Protein AF-A0A2S5WGU0-F1 (afdb_monomer_lite)

Secondary structure (DSSP, 8-state):
-HHHHHHHHTTT------SS---HHHHHHHHHHHHHHHHHHHHHHHHHHHH---HHHHHHHHHHHHHHHHHHHHHHHHHHHHHHHHHHHHHHHHT--S-----------------PPPP-------------PPPPHHHHHHHS-HHHHHHHHHHHHHHHHHHHHHHHHHHHHHHHHHHHHHTTT-TTHHHHHHHHHHHHHHHHHTSPPPP--

Radius of gyration: 29.54 Å; chains: 1; bounding box: 97×37×75 Å

pLDDT: mean 71.16, std 19.97, range [30.67, 96.38]

Foldseek 3Di:
DVVVVVVVVVVPDDPPDDDDDDDPVNVLVVLLVLLLQLLVLQLCLLLLVQPDVDPVSNVVSNVVSVVSNVVSVVVVVVVVVVVVVVVVVVVVVVPPDPPDDDDDDDDDDDDDDDDDDDDDDDDPPPPPVVPVDPDDVVNVLVVDDPVVNVVVVVVVVVVVVVVVVVVVVVSVVLVVVQVVVVVVVDRSSSSVVSNVRSVVSSVVSSDDDDDDD

Sequence (213 aa):
MLALRFAAEALIRPSRDNGGMTSPGTDFRKRAILAAGQGALTALYYATPDVISSKAGRGVAKTMLAVGVGGLAASEYDQLKIGKRSRNDDTDLLVQPAAQAPGELIGGPSEQADAPHPASGERPNGEDGADGKPQSFSQFWISLSPASRVALGGLATAAGIGSILAAVVGERWIYRFGERRADRGVTAAHTKTGLVIGGLTALMALIPPPEDK

Structure (mmCIF, N/CA/C/O backbone):
data_AF-A0A2S5WGU0-F1
#
_entry.id   AF-A0A2S5WGU0-F1
#
loop_
_atom_site.group_PDB
_atom_site.id
_atom_site.type_symbol
_atom_site.label_atom_id
_atom_site.label_alt_id
_atom_site.label_comp_id
_atom_site.label_asym_id
_atom_site.label_entity_id
_atom_site.label_seq_id
_atom_site.pdbx_PDB_ins_code
_atom_site.Cartn_x
_atom_site.Cartn_y
_atom_site.Cartn_z
_atom_site.occupancy
_atom_site.B_iso_or_equiv
_atom_site.auth_seq_id
_atom_site.auth_comp_id
_atom_site.auth_asym_id
_atom_site.auth_atom_id
_atom_site.pdbx_PDB_model_num
ATOM 1 N N . MET A 1 1 ? 6.448 -2.169 29.013 1.00 45.00 1 MET A N 1
ATOM 2 C CA . MET A 1 1 ? 7.410 -1.279 28.314 1.00 45.00 1 MET A CA 1
ATOM 3 C C . MET A 1 1 ? 8.713 -1.966 27.882 1.00 45.00 1 MET A C 1
ATOM 5 O O . MET A 1 1 ? 9.380 -1.435 27.006 1.00 45.00 1 MET A O 1
ATOM 9 N N . LEU A 1 2 ? 9.062 -3.152 28.404 1.00 39.31 2 LEU A N 1
ATOM 10 C CA . LEU A 1 2 ? 10.304 -3.860 28.048 1.00 39.31 2 LEU A CA 1
ATOM 11 C C . LEU A 1 2 ? 10.287 -4.491 26.635 1.00 39.31 2 LEU A C 1
ATOM 13 O O . LEU A 1 2 ? 11.293 -4.466 25.939 1.00 39.31 2 LEU A O 1
ATOM 17 N N . ALA A 1 3 ? 9.128 -4.967 26.163 1.00 37.75 3 ALA A N 1
ATOM 18 C CA . ALA A 1 3 ? 8.990 -5.606 24.846 1.00 37.75 3 ALA A CA 1
ATOM 19 C C . ALA A 1 3 ? 9.176 -4.646 23.650 1.00 37.75 3 ALA A C 1
ATOM 21 O O . ALA A 1 3 ? 9.627 -5.066 22.590 1.00 37.75 3 ALA A O 1
ATOM 22 N N . LEU A 1 4 ? 8.886 -3.348 23.823 1.00 32.94 4 LEU A N 1
ATOM 23 C CA . LEU A 1 4 ? 9.071 -2.346 22.763 1.00 32.94 4 LEU A CA 1
ATOM 24 C C . LEU A 1 4 ? 10.547 -1.977 22.549 1.00 32.94 4 LEU A C 1
ATOM 26 O O . LEU A 1 4 ? 10.928 -1.598 21.446 1.00 32.94 4 LEU A O 1
ATOM 30 N N . ARG A 1 5 ? 11.385 -2.110 23.586 1.00 38.03 5 ARG A N 1
ATOM 31 C CA . ARG A 1 5 ? 12.824 -1.840 23.481 1.00 38.03 5 ARG A CA 1
ATOM 32 C C . ARG A 1 5 ? 13.566 -2.944 22.728 1.00 38.03 5 ARG A C 1
ATOM 34 O O . ARG A 1 5 ? 14.389 -2.620 21.884 1.00 38.03 5 ARG A O 1
ATOM 41 N N . PHE A 1 6 ? 13.188 -4.209 22.916 1.00 39.66 6 PHE A N 1
ATOM 42 C CA . PHE A 1 6 ? 13.775 -5.323 22.160 1.00 39.66 6 PHE A CA 1
ATOM 43 C C . PHE A 1 6 ? 13.482 -5.256 20.653 1.00 39.66 6 PHE A C 1
ATOM 45 O O . PHE A 1 6 ? 14.347 -5.587 19.846 1.00 39.66 6 PHE A O 1
ATOM 52 N N . ALA A 1 7 ? 12.295 -4.782 20.258 1.00 41.47 7 ALA A N 1
ATOM 53 C CA . ALA A 1 7 ? 11.947 -4.618 18.846 1.00 41.47 7 ALA A CA 1
ATOM 54 C C . ALA A 1 7 ? 12.714 -3.462 18.173 1.00 41.47 7 ALA A C 1
ATOM 56 O O . ALA A 1 7 ? 13.102 -3.578 17.014 1.00 41.47 7 ALA A O 1
ATOM 57 N N . ALA A 1 8 ? 12.971 -2.369 18.901 1.00 36.53 8 ALA A N 1
ATOM 58 C CA . ALA A 1 8 ? 13.738 -1.231 18.391 1.00 36.53 8 ALA A CA 1
ATOM 59 C C . ALA A 1 8 ? 15.250 -1.518 18.323 1.00 36.53 8 ALA A C 1
ATOM 61 O O . ALA A 1 8 ? 15.930 -1.049 17.414 1.00 36.53 8 ALA A O 1
ATOM 62 N N . GLU A 1 9 ? 15.780 -2.323 19.246 1.00 33.31 9 GLU A N 1
ATOM 63 C CA . GLU A 1 9 ? 17.206 -2.669 19.299 1.00 33.31 9 GLU A CA 1
ATOM 64 C C . GLU A 1 9 ? 17.598 -3.705 18.228 1.00 33.31 9 GLU A C 1
ATOM 66 O O . GLU A 1 9 ? 18.686 -3.632 17.655 1.00 33.31 9 GLU A O 1
ATOM 71 N N . ALA A 1 10 ? 16.669 -4.593 17.852 1.00 43.69 10 ALA A N 1
ATOM 72 C CA . ALA A 1 10 ? 16.822 -5.486 16.700 1.00 43.69 10 ALA A CA 1
ATOM 73 C C . ALA A 1 10 ? 16.823 -4.745 15.346 1.00 43.69 10 ALA A C 1
ATOM 75 O O . ALA A 1 10 ? 17.329 -5.278 14.362 1.00 43.69 10 ALA A O 1
ATOM 76 N N . LEU A 1 11 ? 16.281 -3.523 15.295 1.00 43.06 11 LEU A N 1
ATOM 77 C CA . LEU A 1 11 ? 16.192 -2.714 14.077 1.00 43.06 11 LEU A CA 1
ATOM 78 C C . LEU A 1 11 ? 17.465 -1.886 13.809 1.00 43.06 11 LEU A C 1
ATOM 80 O O . LEU A 1 11 ? 17.653 -1.405 12.697 1.00 43.06 11 LEU A O 1
ATOM 84 N N . ILE A 1 12 ? 18.331 -1.703 14.815 1.00 43.50 12 ILE A N 1
ATOM 85 C CA . ILE A 1 12 ? 19.456 -0.747 14.761 1.00 43.50 12 ILE A CA 1
ATOM 86 C C . ILE A 1 12 ? 20.825 -1.437 14.785 1.00 43.50 12 ILE A C 1
ATOM 88 O O . ILE A 1 12 ? 21.826 -0.809 14.450 1.00 43.50 12 ILE A O 1
ATOM 92 N N . ARG A 1 13 ? 20.916 -2.728 15.128 1.00 36.50 13 ARG A N 1
ATOM 93 C CA . ARG A 1 13 ? 22.208 -3.424 15.111 1.00 36.50 13 ARG A CA 1
ATOM 94 C C . ARG A 1 13 ? 22.560 -3.843 13.678 1.00 36.50 13 ARG A C 1
ATOM 96 O O . ARG A 1 13 ? 21.913 -4.756 13.164 1.00 36.50 13 ARG A O 1
ATOM 103 N N . PRO A 1 14 ? 23.585 -3.254 13.032 1.00 39.50 14 PRO A N 1
ATOM 104 C CA . PRO A 1 14 ? 24.101 -3.819 11.798 1.00 39.50 14 PRO A CA 1
ATOM 105 C C . PRO A 1 14 ? 24.681 -5.190 12.148 1.00 39.50 14 PRO A C 1
ATOM 107 O O . PRO A 1 14 ? 25.669 -5.290 12.881 1.00 39.50 14 PRO A O 1
ATOM 110 N N . SER A 1 15 ? 24.018 -6.254 11.686 1.00 46.38 15 SER A N 1
ATOM 111 C CA . SER A 1 15 ? 24.602 -7.590 11.710 1.00 46.38 15 SER A CA 1
ATOM 112 C C . SER A 1 15 ? 25.864 -7.508 10.874 1.00 46.38 15 SER A C 1
ATOM 114 O O . SER A 1 15 ? 25.817 -7.215 9.679 1.00 46.38 15 SER A O 1
ATOM 116 N N . ARG A 1 16 ? 27.008 -7.671 11.532 1.00 46.41 16 ARG A N 1
ATOM 117 C CA . ARG A 1 16 ? 28.295 -7.803 10.868 1.00 46.41 16 ARG A CA 1
ATOM 118 C C . ARG A 1 16 ? 28.321 -9.216 10.285 1.00 46.41 16 ARG A C 1
ATOM 120 O O . ARG A 1 16 ? 28.909 -10.116 10.872 1.00 46.41 16 ARG A O 1
ATOM 127 N N . ASP A 1 17 ? 27.582 -9.411 9.197 1.00 50.28 17 ASP A N 1
ATOM 128 C CA . ASP A 1 17 ? 27.532 -10.678 8.479 1.00 50.28 17 ASP A CA 1
ATOM 129 C C . ASP A 1 17 ? 28.796 -10.760 7.626 1.00 50.28 17 ASP A C 1
ATOM 131 O O . ASP A 1 17 ? 28.925 -10.141 6.571 1.00 50.28 17 ASP A O 1
ATOM 135 N N . ASN A 1 18 ? 29.767 -11.501 8.152 1.00 46.81 18 ASN A N 1
ATOM 136 C CA . ASN A 1 18 ? 30.856 -12.044 7.360 1.00 46.81 18 ASN A CA 1
ATOM 137 C C . ASN A 1 18 ? 30.223 -13.018 6.354 1.00 46.81 18 ASN A C 1
ATOM 139 O O . ASN A 1 18 ? 29.395 -13.839 6.746 1.00 46.81 18 ASN A O 1
ATOM 143 N N . GLY A 1 19 ? 30.560 -12.870 5.072 1.00 50.38 19 GLY A N 1
ATOM 144 C CA . GLY A 1 19 ? 29.878 -13.525 3.956 1.00 50.38 19 GLY A CA 1
ATOM 145 C C . GLY A 1 19 ? 29.620 -15.024 4.143 1.00 50.38 19 GLY A C 1
ATOM 146 O O . GLY A 1 19 ? 30.484 -15.769 4.598 1.00 50.38 19 GLY A O 1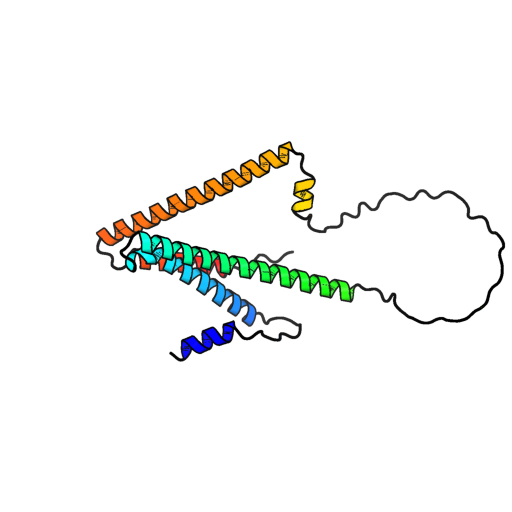
ATOM 147 N N . GLY A 1 20 ? 28.420 -15.450 3.743 1.00 49.81 20 GLY A N 1
ATOM 148 C CA . GLY A 1 20 ? 28.055 -16.860 3.616 1.00 49.81 20 GLY A CA 1
ATOM 149 C C . GLY A 1 20 ? 26.678 -17.189 4.191 1.00 49.81 20 GLY A C 1
ATOM 150 O O . GLY A 1 20 ? 26.558 -17.480 5.372 1.00 49.81 20 GLY A O 1
ATOM 151 N N . MET A 1 21 ? 25.660 -17.190 3.323 1.00 49.06 21 MET A N 1
ATOM 152 C CA . MET A 1 21 ? 24.336 -17.812 3.510 1.00 49.06 21 MET A CA 1
ATOM 153 C C . MET A 1 21 ? 23.571 -17.421 4.789 1.00 49.06 21 MET A C 1
ATOM 155 O O . MET A 1 21 ? 23.645 -18.083 5.826 1.00 49.06 21 MET A O 1
ATOM 159 N N . THR A 1 22 ? 22.705 -16.410 4.674 1.00 54.72 22 THR A N 1
ATOM 160 C CA . THR A 1 22 ? 21.574 -16.260 5.598 1.00 54.72 22 THR A CA 1
ATOM 161 C C . THR A 1 22 ? 20.801 -17.580 5.635 1.00 54.72 22 THR A C 1
ATOM 163 O O . THR A 1 22 ? 20.415 -18.129 4.605 1.00 54.72 22 THR A O 1
ATOM 166 N N . SER A 1 23 ? 20.622 -18.159 6.823 1.00 65.50 23 SER A N 1
ATOM 167 C CA . SER A 1 23 ? 19.868 -19.408 6.948 1.00 65.50 23 SER A CA 1
ATOM 168 C C . SER A 1 23 ? 18.418 -19.197 6.477 1.00 65.50 23 SER A C 1
ATOM 170 O O . SER A 1 23 ? 17.851 -18.135 6.743 1.00 65.50 23 SER A O 1
ATOM 172 N N . PRO A 1 24 ? 17.747 -20.200 5.879 1.00 67.38 24 PRO A N 1
ATOM 173 C CA . PRO A 1 24 ? 16.352 -20.077 5.427 1.00 67.38 24 PRO A CA 1
ATOM 174 C C . PRO A 1 24 ? 15.401 -19.499 6.494 1.00 67.38 24 PRO A C 1
ATOM 176 O O . PRO A 1 24 ? 14.482 -18.736 6.197 1.00 67.38 24 PRO A O 1
ATOM 179 N N . GLY A 1 25 ? 15.668 -19.793 7.772 1.00 72.25 25 GLY A N 1
ATOM 180 C CA . GLY A 1 25 ? 14.923 -19.244 8.904 1.00 72.25 25 GLY A CA 1
ATOM 181 C C . GLY A 1 25 ? 15.105 -17.737 9.136 1.00 72.25 25 GLY A C 1
ATOM 182 O O . GLY A 1 25 ? 14.168 -17.085 9.595 1.00 72.25 25 GLY A O 1
ATOM 183 N N . THR A 1 26 ? 16.267 -17.152 8.828 1.00 77.00 26 THR A N 1
ATOM 184 C CA . THR A 1 26 ? 16.488 -15.703 8.978 1.00 77.00 26 THR A CA 1
ATOM 185 C C . THR A 1 26 ? 15.809 -14.905 7.872 1.00 77.00 26 THR A C 1
ATOM 187 O O . THR A 1 26 ? 15.247 -13.847 8.156 1.00 77.00 26 THR A O 1
ATOM 190 N N . ASP A 1 27 ? 15.766 -15.434 6.650 1.00 78.88 27 ASP A N 1
ATOM 191 C CA . ASP A 1 27 ? 15.114 -14.765 5.516 1.00 78.88 27 ASP A CA 1
ATOM 192 C C . ASP A 1 27 ? 13.594 -14.809 5.637 1.00 78.88 27 ASP A C 1
ATOM 194 O O . ASP A 1 27 ? 12.921 -13.798 5.421 1.00 78.88 27 ASP A O 1
ATOM 198 N N . PHE A 1 28 ? 13.052 -15.939 6.100 1.00 84.69 28 PHE A N 1
ATOM 199 C CA . PHE A 1 28 ? 11.638 -16.035 6.448 1.00 84.69 28 PHE A CA 1
ATOM 200 C C . PHE A 1 28 ? 11.254 -15.051 7.562 1.00 84.69 28 PHE A C 1
ATOM 202 O O . PHE A 1 28 ? 10.250 -14.355 7.443 1.00 84.69 28 PHE A O 1
ATOM 209 N N . ARG A 1 29 ? 12.065 -14.928 8.626 1.00 85.50 29 ARG A N 1
ATOM 210 C CA . ARG A 1 29 ? 11.804 -13.972 9.721 1.00 85.50 29 ARG A CA 1
ATOM 211 C C . ARG A 1 29 ? 11.807 -12.521 9.244 1.00 85.50 29 ARG A C 1
ATOM 213 O O . ARG A 1 29 ? 10.900 -11.777 9.605 1.00 85.50 29 ARG A O 1
ATOM 220 N N . LYS A 1 30 ? 12.788 -12.121 8.429 1.00 83.06 30 LYS A N 1
ATOM 221 C CA . LYS A 1 30 ? 12.854 -10.763 7.858 1.00 83.06 30 LYS A CA 1
ATOM 222 C C . LYS A 1 30 ? 11.606 -10.459 7.024 1.00 83.06 30 LYS A C 1
ATOM 224 O O . LYS A 1 30 ? 10.960 -9.439 7.246 1.00 83.06 30 LYS A O 1
ATOM 229 N N . ARG A 1 31 ? 11.215 -11.384 6.142 1.00 83.88 31 ARG A N 1
ATOM 230 C CA . ARG A 1 31 ? 10.000 -11.267 5.318 1.00 83.88 31 ARG A CA 1
ATOM 231 C C . ARG A 1 31 ? 8.733 -11.213 6.159 1.00 83.88 31 ARG A C 1
ATOM 233 O O . ARG A 1 31 ? 7.885 -10.370 5.912 1.00 83.88 31 ARG A O 1
ATOM 240 N N . ALA A 1 32 ? 8.622 -12.051 7.186 1.00 88.56 32 ALA A N 1
ATOM 241 C CA . ALA A 1 32 ? 7.476 -12.042 8.088 1.00 88.56 32 ALA A CA 1
ATOM 242 C C . ALA A 1 32 ? 7.336 -10.700 8.828 1.00 88.56 32 ALA A C 1
ATOM 244 O O . ALA A 1 32 ? 6.222 -10.205 8.977 1.00 88.56 32 ALA A O 1
ATOM 245 N N . ILE A 1 33 ? 8.448 -10.085 9.249 1.00 87.25 33 ILE A N 1
ATOM 246 C CA . ILE A 1 33 ? 8.448 -8.760 9.890 1.00 87.25 33 ILE A CA 1
ATOM 247 C C . ILE A 1 33 ? 8.002 -7.674 8.903 1.00 87.25 33 ILE A C 1
ATOM 249 O O . ILE A 1 33 ? 7.140 -6.865 9.247 1.00 87.25 33 ILE A O 1
ATOM 253 N N . LEU A 1 34 ? 8.545 -7.667 7.682 1.00 85.75 34 LEU A N 1
ATOM 254 C CA . LEU A 1 34 ? 8.172 -6.696 6.647 1.00 85.75 34 LEU A CA 1
ATOM 255 C C . LEU A 1 34 ? 6.703 -6.849 6.233 1.00 85.75 34 LEU A C 1
ATOM 257 O O . LEU A 1 34 ? 5.954 -5.872 6.235 1.00 85.75 34 LEU A O 1
ATOM 261 N N . ALA A 1 35 ? 6.259 -8.084 5.999 1.00 86.88 35 ALA A N 1
ATOM 262 C CA . ALA A 1 35 ? 4.875 -8.418 5.681 1.00 86.88 35 ALA A CA 1
ATOM 263 C C . ALA A 1 35 ? 3.909 -7.994 6.798 1.00 86.88 35 ALA A C 1
ATOM 265 O O . ALA A 1 35 ? 2.876 -7.375 6.528 1.00 86.88 35 ALA A O 1
ATOM 266 N N . ALA A 1 36 ? 4.258 -8.268 8.060 1.00 88.62 36 ALA A N 1
ATOM 267 C CA . ALA A 1 36 ? 3.478 -7.826 9.211 1.00 88.62 36 ALA A CA 1
ATOM 268 C C . ALA A 1 36 ? 3.426 -6.293 9.309 1.00 88.62 36 ALA A C 1
ATOM 270 O O . ALA A 1 36 ? 2.355 -5.735 9.552 1.00 88.62 36 ALA A O 1
ATOM 271 N N . GLY A 1 37 ? 4.548 -5.607 9.070 1.00 88.44 37 GLY A N 1
ATOM 272 C CA . GLY A 1 37 ? 4.616 -4.145 9.028 1.00 88.44 37 GLY A CA 1
ATOM 273 C C . GLY A 1 37 ? 3.709 -3.550 7.949 1.00 88.44 37 GLY A C 1
ATOM 274 O O . GLY A 1 37 ? 2.911 -2.655 8.233 1.00 88.44 37 GLY A O 1
ATOM 275 N N . GLN A 1 38 ? 3.756 -4.099 6.735 1.00 86.19 38 GLN A N 1
ATOM 276 C CA . GLN A 1 38 ? 2.930 -3.653 5.612 1.00 86.19 38 GLN A CA 1
ATOM 277 C C . GLN A 1 38 ? 1.433 -3.887 5.868 1.00 86.19 38 GLN A C 1
ATOM 279 O O . GLN A 1 38 ? 0.604 -3.003 5.621 1.00 86.19 38 GLN A O 1
ATOM 284 N N . GLY A 1 39 ? 1.077 -5.051 6.419 1.00 86.06 39 GLY A N 1
ATOM 285 C CA . GLY A 1 39 ? -0.295 -5.359 6.815 1.00 86.06 39 GLY A CA 1
ATOM 286 C C . GLY A 1 39 ? -0.815 -4.437 7.917 1.00 86.06 39 GLY A C 1
ATOM 287 O O . GLY A 1 39 ? -1.927 -3.919 7.809 1.00 86.06 39 GLY A O 1
ATOM 288 N N . ALA A 1 40 ? 0.000 -4.162 8.940 1.00 88.44 40 ALA A N 1
ATOM 289 C CA . ALA A 1 40 ? -0.364 -3.272 10.040 1.00 88.44 40 ALA A CA 1
ATOM 290 C C . ALA A 1 40 ? -0.593 -1.829 9.566 1.00 88.44 40 ALA A C 1
ATOM 292 O O . ALA A 1 40 ? -1.608 -1.223 9.912 1.00 88.44 40 ALA A O 1
ATOM 293 N N . LEU A 1 41 ? 0.299 -1.291 8.728 1.00 87.44 41 LEU A N 1
ATOM 294 C CA . LEU A 1 41 ? 0.138 0.047 8.150 1.00 87.44 41 LEU A CA 1
ATOM 295 C C . LEU A 1 41 ? -1.121 0.145 7.281 1.00 87.44 41 LEU A C 1
ATOM 297 O O . LEU A 1 41 ? -1.866 1.121 7.378 1.00 87.44 41 LEU A O 1
ATOM 301 N N . THR A 1 42 ? -1.403 -0.893 6.490 1.00 88.00 42 THR A N 1
ATOM 302 C CA . THR A 1 42 ? -2.624 -0.967 5.675 1.00 88.00 42 THR A CA 1
ATOM 303 C C . THR A 1 42 ? -3.878 -1.010 6.550 1.00 88.00 42 THR A C 1
ATOM 305 O O . THR A 1 42 ? -4.850 -0.301 6.287 1.00 88.00 42 THR A O 1
ATOM 308 N N . ALA A 1 43 ? -3.867 -1.798 7.628 1.00 87.62 43 ALA A N 1
ATOM 309 C CA . ALA A 1 43 ? -4.991 -1.863 8.556 1.00 87.62 43 ALA A CA 1
ATOM 310 C C . ALA A 1 43 ? -5.246 -0.510 9.235 1.00 87.62 43 ALA A C 1
ATOM 312 O O . ALA A 1 43 ? -6.390 -0.058 9.291 1.00 87.62 43 ALA A O 1
ATOM 313 N N . LEU A 1 44 ? -4.184 0.168 9.684 1.00 87.19 44 LEU A N 1
ATOM 314 C CA . LEU A 1 44 ? -4.260 1.505 10.278 1.00 87.19 44 LEU A CA 1
ATOM 315 C C . LEU A 1 44 ? -4.813 2.539 9.291 1.00 87.19 44 LEU A C 1
ATOM 317 O O . LEU A 1 44 ? -5.651 3.365 9.665 1.00 87.19 44 LEU A O 1
ATOM 321 N N . TYR A 1 45 ? -4.417 2.458 8.019 1.00 87.00 45 TYR A N 1
ATOM 322 C CA . TYR A 1 45 ? -4.910 3.351 6.971 1.00 87.00 45 TYR A CA 1
ATOM 323 C C . TYR A 1 45 ? -6.440 3.302 6.871 1.00 87.00 45 TYR A C 1
ATOM 325 O O . TYR A 1 45 ? -7.106 4.340 6.886 1.00 87.00 45 TYR A O 1
ATOM 333 N N . TYR A 1 46 ? -7.015 2.098 6.878 1.00 86.94 46 TYR A N 1
ATOM 334 C CA . TYR A 1 46 ? -8.465 1.913 6.816 1.00 86.94 46 TYR A CA 1
ATOM 335 C C . TYR A 1 46 ? -9.182 2.094 8.163 1.00 86.94 46 TYR A C 1
ATOM 337 O O . TYR A 1 46 ? -10.359 2.446 8.164 1.00 86.94 46 TYR A O 1
ATOM 345 N N . ALA A 1 47 ? -8.494 1.925 9.297 1.00 88.25 47 ALA A N 1
ATOM 346 C CA . ALA A 1 47 ? -9.045 2.150 10.639 1.00 88.25 47 ALA A CA 1
ATOM 347 C C . ALA A 1 47 ? -9.108 3.636 11.042 1.00 88.25 47 ALA A C 1
ATOM 349 O O . ALA A 1 47 ? -9.878 4.004 11.927 1.00 88.25 47 ALA A O 1
ATOM 350 N N . THR A 1 48 ? -8.347 4.503 10.364 1.00 87.06 48 THR A N 1
ATOM 351 C CA . THR A 1 48 ? -8.283 5.963 10.596 1.00 87.06 48 THR A CA 1
ATOM 352 C C . THR A 1 48 ? -9.640 6.648 10.889 1.00 87.06 48 THR A C 1
ATOM 354 O O . THR A 1 48 ? -9.687 7.514 11.764 1.00 87.06 48 THR A O 1
ATOM 357 N N . PRO A 1 49 ? -10.759 6.315 10.214 1.00 81.00 49 PRO A N 1
ATOM 358 C CA . PRO A 1 49 ? -12.045 6.987 10.425 1.00 81.00 49 PRO A CA 1
ATOM 359 C C . PRO A 1 49 ? -12.658 6.742 11.801 1.00 81.00 49 PRO A C 1
ATOM 361 O O . PRO A 1 49 ? -13.330 7.636 12.314 1.00 81.00 49 PRO A O 1
ATOM 364 N N . ASP A 1 50 ? -12.405 5.568 12.382 1.00 82.88 50 ASP A N 1
ATOM 365 C CA . ASP A 1 50 ? -12.940 5.173 13.686 1.00 82.88 50 ASP A CA 1
ATOM 366 C C . ASP A 1 50 ? -12.215 5.900 14.832 1.00 82.88 50 ASP A C 1
ATOM 368 O O . ASP A 1 50 ? -12.784 6.086 15.903 1.00 82.88 50 ASP A O 1
ATOM 372 N N . VAL A 1 51 ? -10.965 6.328 14.606 1.00 82.81 51 VAL A N 1
ATOM 373 C CA . VAL A 1 51 ? -10.095 6.931 15.633 1.00 82.81 51 VAL A CA 1
ATOM 374 C C . VAL A 1 51 ? -9.946 8.448 15.504 1.00 82.81 51 VAL A C 1
ATOM 376 O O . VAL A 1 51 ? -9.769 9.134 16.507 1.00 82.81 51 VAL A O 1
ATOM 379 N N . ILE A 1 52 ? -10.032 8.997 14.289 1.00 84.56 52 ILE A N 1
ATOM 380 C CA . ILE A 1 52 ? -9.915 10.438 14.039 1.00 84.56 52 ILE A CA 1
ATOM 381 C C . ILE A 1 52 ? -11.254 10.953 13.521 1.00 84.56 52 ILE A C 1
ATOM 383 O O . ILE A 1 52 ? -11.673 10.619 12.415 1.00 84.56 52 ILE A O 1
ATOM 387 N N . SER A 1 53 ? -11.922 11.813 14.290 1.00 76.44 53 SER A N 1
ATOM 388 C CA . SER A 1 53 ? -13.209 12.415 13.908 1.00 76.44 53 SER A CA 1
ATOM 389 C C . SER A 1 53 ? -13.065 13.563 12.898 1.00 76.44 53 SER A C 1
ATOM 391 O O . SER A 1 53 ? -13.982 13.821 12.116 1.00 76.44 53 SER A O 1
ATOM 393 N N . SER A 1 54 ? -11.911 14.241 12.860 1.00 83.56 54 SER A N 1
ATOM 394 C CA . SER A 1 54 ? -11.685 15.398 11.987 1.00 83.56 54 SER A CA 1
ATOM 395 C C . SER A 1 54 ? -11.306 14.994 10.557 1.00 83.56 54 SER A C 1
ATOM 397 O O . SER A 1 54 ? -10.426 14.166 10.320 1.00 83.56 54 SER A O 1
ATOM 399 N N . LYS A 1 55 ? -11.941 15.623 9.558 1.00 81.88 55 LYS A N 1
ATOM 400 C CA . LYS A 1 55 ? -11.672 15.335 8.135 1.00 81.88 55 LYS A CA 1
ATOM 401 C C . LYS A 1 55 ? -10.233 15.677 7.728 1.00 81.88 55 LYS A C 1
ATOM 403 O O . LYS A 1 55 ? -9.614 14.907 7.000 1.00 81.88 55 LYS A O 1
ATOM 408 N N . ALA A 1 56 ? -9.693 16.788 8.233 1.00 80.38 56 ALA A N 1
ATOM 409 C CA . ALA A 1 56 ? -8.313 17.200 7.976 1.00 80.38 56 ALA A CA 1
ATOM 410 C C . ALA A 1 56 ? -7.293 16.248 8.628 1.00 80.38 56 ALA A C 1
ATOM 412 O O . ALA A 1 56 ? -6.330 15.844 7.979 1.00 80.38 56 ALA A O 1
ATOM 413 N N . GLY A 1 57 ? -7.544 15.810 9.870 1.00 77.06 57 GLY A N 1
ATOM 414 C CA . GLY A 1 57 ? -6.677 14.855 10.567 1.00 77.06 57 GLY A CA 1
ATOM 415 C C . GLY A 1 57 ? -6.629 13.490 9.877 1.00 77.06 57 GLY A C 1
ATOM 416 O O . GLY A 1 57 ? -5.556 12.905 9.751 1.00 77.06 57 GLY A O 1
ATOM 417 N N . ARG A 1 58 ? -7.767 13.018 9.341 1.00 83.81 58 ARG A N 1
ATOM 418 C CA . ARG A 1 58 ? -7.822 11.790 8.528 1.00 83.81 58 ARG A CA 1
ATOM 419 C C . ARG A 1 58 ? -6.915 11.876 7.298 1.00 83.81 58 ARG A C 1
ATOM 421 O O . ARG A 1 58 ? -6.249 10.899 6.976 1.00 83.81 58 ARG A O 1
ATOM 428 N N . GLY A 1 59 ? -6.884 13.029 6.625 1.00 83.06 59 GLY A N 1
ATOM 429 C CA . GLY A 1 59 ? -6.034 13.250 5.452 1.00 83.06 59 GLY A CA 1
ATOM 430 C C . GLY A 1 59 ? -4.546 13.150 5.786 1.00 83.06 59 GLY A C 1
ATOM 431 O O . GLY A 1 59 ? -3.827 12.384 5.153 1.00 83.06 59 GLY A O 1
ATOM 432 N N . VAL A 1 60 ? -4.101 13.851 6.832 1.00 84.12 60 VAL A N 1
ATOM 433 C CA . VAL A 1 60 ? -2.695 13.825 7.275 1.00 84.12 60 VAL A CA 1
ATOM 434 C C . VAL A 1 60 ? -2.263 12.418 7.694 1.00 84.12 60 VAL A C 1
ATOM 436 O O . VAL A 1 60 ? -1.211 11.946 7.264 1.00 84.12 60 VAL A O 1
ATOM 439 N N . ALA A 1 61 ? -3.087 11.728 8.489 1.00 83.12 61 ALA A N 1
ATOM 440 C CA . ALA A 1 61 ? -2.790 10.375 8.953 1.00 83.12 61 ALA A CA 1
ATOM 441 C C . ALA A 1 61 ? -2.624 9.396 7.782 1.00 83.12 61 ALA A C 1
ATOM 443 O O . ALA A 1 61 ? -1.646 8.652 7.725 1.00 83.12 61 ALA A O 1
ATOM 444 N N . LYS A 1 62 ? -3.533 9.447 6.805 1.00 82.62 62 LYS A N 1
ATOM 445 C CA . LYS A 1 62 ? -3.449 8.623 5.599 1.00 82.62 62 LYS A CA 1
ATOM 446 C C . LYS A 1 62 ? -2.198 8.885 4.780 1.00 82.62 62 LYS A C 1
ATOM 448 O O . LYS A 1 62 ? -1.578 7.925 4.338 1.00 82.62 62 LYS A O 1
ATOM 453 N N . THR A 1 63 ? -1.824 10.149 4.587 1.00 86.75 63 THR A N 1
ATOM 454 C CA . THR A 1 63 ? -0.613 10.496 3.834 1.00 86.75 63 THR A CA 1
ATOM 455 C C . THR A 1 63 ? 0.630 9.937 4.518 1.00 86.75 63 THR A C 1
ATOM 457 O O . THR A 1 63 ? 1.438 9.291 3.859 1.00 86.75 63 THR A O 1
ATOM 460 N N . MET A 1 64 ? 0.757 10.101 5.839 1.00 83.31 64 MET A N 1
ATOM 461 C CA . MET A 1 64 ? 1.889 9.545 6.592 1.00 83.31 64 MET A CA 1
ATOM 462 C C . MET A 1 64 ? 1.948 8.016 6.502 1.00 83.31 64 MET A C 1
ATOM 464 O O . MET A 1 64 ? 3.019 7.448 6.299 1.00 83.31 64 MET A O 1
ATOM 468 N N . LEU A 1 65 ? 0.800 7.341 6.594 1.00 87.06 65 LEU A N 1
ATOM 469 C CA . LEU A 1 65 ? 0.725 5.885 6.465 1.00 87.06 65 LEU A CA 1
ATOM 470 C C . LEU A 1 65 ? 1.064 5.410 5.044 1.00 87.06 65 LEU A C 1
ATOM 472 O O . LEU A 1 65 ? 1.807 4.444 4.895 1.00 87.06 65 LEU A O 1
ATOM 476 N N . ALA A 1 66 ? 0.582 6.102 4.008 1.00 83.62 66 ALA A N 1
ATOM 477 C CA . ALA A 1 66 ? 0.901 5.791 2.615 1.00 83.62 66 ALA A CA 1
ATOM 478 C C . ALA A 1 66 ? 2.399 5.969 2.320 1.00 83.62 66 ALA A C 1
ATOM 480 O O . ALA A 1 66 ? 3.002 5.115 1.671 1.00 83.62 66 ALA A O 1
ATOM 481 N N . VAL A 1 67 ? 3.016 7.028 2.856 1.00 85.44 67 VAL A N 1
ATOM 482 C CA . VAL A 1 67 ? 4.472 7.227 2.795 1.00 85.44 67 VAL A CA 1
ATOM 483 C C . VAL A 1 67 ? 5.205 6.093 3.512 1.00 85.44 67 VAL A C 1
ATOM 485 O O . VAL A 1 67 ? 6.178 5.576 2.975 1.00 85.44 67 VAL A O 1
ATOM 488 N N . GLY A 1 68 ? 4.723 5.651 4.677 1.00 80.19 68 GLY A N 1
ATOM 489 C CA . GLY A 1 68 ? 5.296 4.510 5.395 1.00 80.19 68 GLY A CA 1
ATOM 490 C C . GLY A 1 68 ? 5.264 3.206 4.589 1.00 80.19 68 GLY A C 1
ATOM 491 O O . GLY A 1 68 ? 6.275 2.513 4.507 1.00 80.19 68 GLY A O 1
ATOM 492 N N . VAL A 1 69 ? 4.132 2.893 3.945 1.00 80.19 69 VAL A N 1
ATOM 493 C CA . VAL A 1 69 ? 4.002 1.717 3.062 1.00 80.19 69 VAL A CA 1
ATOM 494 C C . VAL A 1 69 ? 4.945 1.829 1.861 1.00 80.19 69 VAL A C 1
ATOM 496 O O . VAL A 1 69 ? 5.663 0.879 1.557 1.00 80.19 69 VAL A O 1
ATOM 499 N N . GLY A 1 70 ? 4.996 2.997 1.212 1.00 78.06 70 GLY A N 1
ATOM 500 C CA . GLY A 1 70 ? 5.915 3.243 0.098 1.00 78.06 70 GLY A CA 1
ATOM 501 C C . GLY A 1 70 ? 7.390 3.129 0.500 1.00 78.06 70 GLY A C 1
ATOM 502 O O . GLY A 1 70 ? 8.187 2.561 -0.242 1.00 78.06 70 GLY A O 1
ATOM 503 N N . GLY A 1 71 ? 7.748 3.607 1.695 1.00 78.12 71 GLY A N 1
ATOM 504 C CA . GLY A 1 71 ? 9.100 3.499 2.243 1.00 78.12 71 GLY A CA 1
ATOM 505 C C . GLY A 1 71 ? 9.532 2.054 2.497 1.00 78.12 71 GLY A C 1
ATOM 506 O O . GLY A 1 71 ? 10.669 1.698 2.192 1.00 78.12 71 GLY A O 1
ATOM 507 N N . LEU A 1 72 ? 8.624 1.200 2.986 1.00 77.12 72 LEU A N 1
ATOM 508 C CA . LEU A 1 72 ? 8.902 -0.232 3.147 1.00 77.12 72 LEU A CA 1
ATOM 509 C C . LEU A 1 72 ? 9.160 -0.904 1.795 1.00 77.12 72 LEU A C 1
ATOM 511 O O . LEU A 1 72 ? 10.185 -1.565 1.641 1.00 77.12 72 LEU A O 1
ATOM 515 N N . ALA A 1 73 ? 8.305 -0.659 0.800 1.00 73.69 73 ALA A N 1
ATOM 516 C CA . ALA A 1 73 ? 8.487 -1.204 -0.547 1.00 73.69 73 ALA A CA 1
ATOM 517 C C . ALA A 1 73 ? 9.813 -0.745 -1.191 1.00 73.69 73 ALA A C 1
ATOM 519 O O . ALA A 1 73 ? 10.516 -1.537 -1.818 1.00 73.69 73 ALA A O 1
ATOM 520 N N . ALA A 1 74 ? 10.203 0.519 -0.992 1.00 74.69 74 ALA A N 1
ATOM 521 C CA . ALA A 1 74 ? 11.486 1.033 -1.474 1.00 74.69 74 ALA A CA 1
ATOM 522 C C . ALA A 1 74 ? 12.686 0.342 -0.796 1.00 74.69 74 ALA A C 1
ATOM 524 O O . ALA A 1 74 ? 13.681 0.040 -1.453 1.00 74.69 74 ALA A O 1
ATOM 525 N N . SER A 1 75 ? 12.578 0.032 0.500 1.00 73.56 75 SER A N 1
ATOM 526 C CA . SER A 1 75 ? 13.644 -0.649 1.246 1.00 73.56 75 SER A CA 1
ATOM 527 C C . SER A 1 75 ? 13.891 -2.088 0.780 1.00 73.56 75 SER A C 1
ATOM 529 O O . SER A 1 75 ? 15.027 -2.566 0.809 1.00 73.56 75 SER A O 1
ATOM 531 N N . GLU A 1 76 ? 12.852 -2.778 0.306 1.00 68.44 76 GLU A N 1
ATOM 532 C CA . GLU A 1 76 ? 12.974 -4.114 -0.284 1.00 68.44 76 GLU A CA 1
ATOM 533 C C . GLU A 1 76 ? 13.706 -4.063 -1.632 1.00 68.44 76 GLU A C 1
ATOM 535 O O . GLU A 1 76 ? 14.558 -4.908 -1.918 1.00 68.44 76 GLU A O 1
ATOM 540 N N . TYR A 1 77 ? 13.431 -3.030 -2.434 1.00 64.50 77 TYR A N 1
ATOM 541 C CA . TYR A 1 77 ? 14.088 -2.817 -3.723 1.00 64.50 77 TYR A CA 1
ATO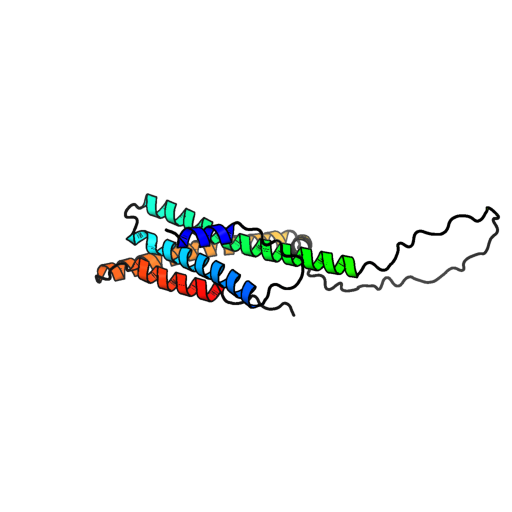M 542 C C . TYR A 1 77 ? 15.596 -2.567 -3.578 1.00 64.50 77 TYR A C 1
ATOM 544 O O . TYR A 1 77 ? 16.399 -3.169 -4.297 1.00 64.50 77 TYR A O 1
ATOM 552 N N . ASP A 1 78 ? 15.997 -1.727 -2.621 1.00 71.31 78 ASP A N 1
ATOM 553 C CA . ASP A 1 78 ? 17.413 -1.442 -2.377 1.00 71.31 78 ASP A CA 1
ATOM 554 C C . ASP A 1 78 ? 18.178 -2.688 -1.917 1.00 71.31 78 ASP A C 1
ATOM 556 O O . ASP A 1 78 ? 19.286 -2.942 -2.395 1.00 71.31 78 ASP A O 1
ATOM 560 N N . GLN A 1 79 ? 17.576 -3.526 -1.068 1.00 62.09 79 GLN A N 1
ATOM 561 C CA . GLN A 1 79 ? 18.206 -4.774 -0.627 1.00 62.09 79 GLN A CA 1
ATOM 562 C C . GLN A 1 79 ? 18.400 -5.777 -1.770 1.00 62.09 79 GLN A C 1
ATOM 564 O O . GLN A 1 79 ? 19.466 -6.388 -1.873 1.00 62.09 79 GLN A O 1
ATOM 569 N N . LEU A 1 80 ? 17.422 -5.909 -2.673 1.00 61.19 80 LEU A N 1
ATOM 570 C CA . LEU A 1 80 ? 17.560 -6.741 -3.874 1.00 61.19 80 LEU A CA 1
ATOM 571 C C . LEU A 1 80 ? 18.689 -6.238 -4.782 1.00 61.19 80 LEU A C 1
ATOM 573 O O . LEU A 1 80 ? 19.470 -7.032 -5.310 1.00 61.19 80 LEU A O 1
ATOM 577 N N . LYS A 1 81 ? 18.801 -4.918 -4.950 1.00 64.19 81 LYS A N 1
ATOM 578 C CA . LYS A 1 81 ? 19.825 -4.297 -5.794 1.00 64.19 81 LYS A CA 1
ATOM 579 C C . LYS A 1 81 ? 21.230 -4.457 -5.214 1.00 64.19 81 LYS A C 1
ATOM 581 O O . LYS A 1 81 ? 22.155 -4.784 -5.955 1.00 64.19 81 LYS A O 1
ATOM 586 N N . ILE A 1 82 ? 21.387 -4.259 -3.906 1.00 64.50 82 ILE A N 1
ATOM 587 C CA . ILE A 1 82 ? 22.665 -4.427 -3.201 1.00 64.50 82 ILE A CA 1
ATOM 588 C C . ILE A 1 82 ? 23.103 -5.897 -3.235 1.00 64.50 82 ILE A C 1
ATOM 590 O O . ILE A 1 82 ? 24.254 -6.176 -3.564 1.00 64.50 82 ILE A O 1
ATOM 594 N N . GLY A 1 83 ? 22.184 -6.839 -2.995 1.00 60.56 83 GLY A N 1
ATOM 595 C CA . GLY A 1 83 ? 22.478 -8.274 -3.054 1.00 60.56 83 GLY A CA 1
ATOM 596 C C . GLY A 1 83 ? 22.897 -8.754 -4.448 1.00 60.56 83 GLY A C 1
ATOM 597 O O . GLY A 1 83 ? 23.866 -9.501 -4.572 1.00 60.56 83 GLY A O 1
ATOM 598 N N . LYS A 1 84 ? 22.223 -8.282 -5.511 1.00 62.16 84 LYS A N 1
ATOM 599 C CA . LYS A 1 84 ? 22.612 -8.587 -6.902 1.00 62.16 84 LYS A CA 1
ATOM 600 C C . LYS A 1 84 ? 23.980 -7.999 -7.264 1.00 62.16 84 LYS A C 1
ATOM 602 O O . LYS A 1 84 ? 24.746 -8.656 -7.958 1.00 62.16 84 LYS A O 1
ATOM 607 N N . ARG A 1 85 ? 24.303 -6.796 -6.775 1.00 63.41 85 ARG A N 1
ATOM 608 C CA . ARG A 1 85 ? 25.610 -6.160 -7.004 1.00 63.41 85 ARG A CA 1
ATOM 609 C C . ARG A 1 85 ? 26.744 -6.932 -6.328 1.00 63.41 85 ARG A C 1
ATOM 611 O O . ARG A 1 85 ? 27.695 -7.287 -7.003 1.00 63.41 85 ARG A O 1
ATOM 618 N N . SER A 1 86 ? 26.573 -7.282 -5.052 1.00 58.69 86 SER A N 1
ATOM 619 C CA . SER A 1 86 ? 27.574 -8.048 -4.300 1.00 58.69 86 SER A CA 1
ATOM 620 C C . SER A 1 86 ? 27.819 -9.435 -4.905 1.00 58.69 86 SER A C 1
ATOM 622 O O . SER A 1 86 ? 28.962 -9.848 -5.028 1.00 58.69 86 SER A O 1
ATOM 624 N N . ARG A 1 87 ? 26.757 -10.131 -5.349 1.00 62.47 87 ARG A N 1
ATOM 625 C CA . ARG A 1 87 ? 26.890 -11.426 -6.038 1.00 62.47 87 ARG A CA 1
ATOM 626 C C . ARG A 1 87 ? 27.699 -11.303 -7.331 1.00 62.47 87 ARG A C 1
ATOM 628 O O . ARG A 1 87 ? 28.515 -12.174 -7.595 1.00 62.47 87 ARG A O 1
ATOM 635 N N . ASN A 1 88 ? 27.463 -10.253 -8.119 1.00 64.62 88 ASN A N 1
ATOM 636 C CA . ASN A 1 88 ? 28.192 -10.029 -9.366 1.00 64.62 88 ASN A CA 1
ATOM 637 C C . ASN A 1 88 ? 29.674 -9.730 -9.105 1.00 64.62 88 ASN A C 1
ATOM 639 O O . ASN A 1 88 ? 30.521 -10.330 -9.763 1.00 64.62 88 ASN A O 1
ATOM 643 N N . ASP A 1 89 ? 29.965 -8.876 -8.119 1.00 66.00 89 ASP A N 1
ATOM 644 C CA . ASP A 1 89 ? 31.332 -8.522 -7.725 1.00 66.00 89 ASP A CA 1
ATOM 645 C C . ASP A 1 89 ? 32.125 -9.771 -7.271 1.00 66.00 89 ASP A C 1
ATOM 647 O O . ASP A 1 89 ? 33.279 -9.945 -7.661 1.00 66.00 89 ASP A O 1
ATOM 651 N N . ASP A 1 90 ? 31.496 -10.696 -6.533 1.00 56.38 90 ASP A N 1
ATOM 652 C CA . ASP A 1 90 ? 32.121 -11.964 -6.120 1.00 56.38 90 ASP A CA 1
ATOM 653 C C . ASP A 1 90 ? 32.436 -12.881 -7.319 1.00 56.38 90 ASP A C 1
ATOM 655 O O . ASP A 1 90 ? 33.499 -13.503 -7.366 1.00 56.38 90 ASP A O 1
ATOM 659 N N . THR A 1 91 ? 31.551 -12.956 -8.321 1.00 59.00 91 THR A N 1
ATOM 660 C CA . THR A 1 91 ? 31.827 -13.700 -9.567 1.00 59.00 91 THR A CA 1
ATOM 661 C C . THR A 1 91 ? 32.959 -13.083 -10.384 1.00 59.00 91 THR A C 1
ATOM 663 O O . THR A 1 91 ? 33.775 -13.831 -10.913 1.00 59.00 91 THR A O 1
ATOM 666 N N . ASP A 1 92 ? 33.063 -11.754 -10.457 1.00 56.62 92 ASP A N 1
ATOM 667 C CA . ASP A 1 92 ? 34.155 -11.085 -11.180 1.00 56.62 92 ASP A CA 1
ATOM 668 C C . ASP A 1 92 ? 35.518 -11.315 -10.500 1.00 56.62 92 ASP A C 1
ATOM 670 O O . ASP A 1 92 ? 36.541 -11.435 -11.176 1.00 56.62 92 ASP A O 1
ATOM 674 N N . LEU A 1 93 ? 35.553 -11.454 -9.169 1.00 56.12 93 LEU A N 1
ATOM 675 C CA . LEU A 1 93 ? 36.773 -11.796 -8.425 1.00 56.12 93 LEU A CA 1
ATOM 676 C C . LEU A 1 93 ? 37.213 -13.254 -8.623 1.00 56.12 93 LEU A C 1
ATOM 678 O O . LEU A 1 93 ? 38.408 -13.541 -8.589 1.00 56.12 93 LEU A O 1
ATOM 682 N N . LEU A 1 94 ? 36.269 -14.167 -8.860 1.00 55.47 94 LEU A N 1
ATOM 683 C CA . LEU A 1 94 ? 36.552 -15.576 -9.155 1.00 55.47 94 LEU A CA 1
ATOM 684 C C . LEU A 1 94 ? 36.878 -15.827 -10.640 1.00 55.47 94 LEU A C 1
ATOM 686 O O . LEU A 1 94 ? 37.420 -16.880 -10.972 1.00 55.47 94 LEU A O 1
ATOM 690 N N . VAL A 1 95 ? 36.576 -14.866 -11.523 1.00 53.66 95 VAL A N 1
ATOM 691 C CA . VAL A 1 95 ? 36.818 -14.914 -12.980 1.00 53.66 95 VAL A CA 1
ATOM 692 C C . VAL A 1 95 ? 37.955 -13.965 -13.397 1.00 53.66 95 VAL A C 1
ATOM 694 O O . VAL A 1 95 ? 38.104 -13.636 -14.569 1.00 53.66 95 VAL A O 1
ATOM 697 N N . GLN A 1 96 ? 38.833 -13.553 -12.477 1.00 45.09 96 GLN A N 1
ATOM 698 C CA . GLN A 1 96 ? 40.147 -13.038 -12.874 1.00 45.09 96 GLN A CA 1
ATOM 699 C C . GLN A 1 96 ? 41.060 -14.229 -13.210 1.00 45.09 96 GLN A C 1
ATOM 701 O O . GLN A 1 96 ? 41.535 -14.897 -12.286 1.00 45.09 96 GLN A O 1
ATOM 706 N N . PRO A 1 97 ? 41.337 -14.546 -14.496 1.00 45.28 97 PRO A N 1
ATOM 707 C CA . PRO A 1 97 ? 42.422 -15.463 -14.805 1.00 45.28 97 PRO A CA 1
ATOM 708 C C . PRO A 1 97 ? 43.708 -14.840 -14.268 1.00 45.28 97 PRO A C 1
ATOM 710 O O . PRO A 1 97 ? 43.883 -13.625 -14.330 1.00 45.28 97 PRO A O 1
ATOM 713 N N . ALA A 1 98 ? 44.584 -15.676 -13.719 1.00 47.75 98 ALA A N 1
ATOM 714 C CA . ALA A 1 98 ? 45.855 -15.323 -13.099 1.00 47.75 98 ALA A CA 1
ATOM 715 C C . ALA A 1 98 ? 46.832 -14.604 -14.059 1.00 47.75 98 ALA A C 1
ATOM 717 O O . ALA A 1 98 ? 47.877 -15.135 -14.422 1.00 47.75 98 ALA A O 1
ATOM 718 N N . ALA A 1 99 ? 46.510 -13.379 -14.461 1.00 50.12 99 ALA A N 1
ATOM 719 C CA . ALA A 1 99 ? 47.326 -12.512 -15.293 1.00 50.12 99 ALA A CA 1
ATOM 720 C C . ALA A 1 99 ? 47.966 -11.419 -14.433 1.00 50.12 99 ALA A C 1
ATOM 722 O O . ALA A 1 99 ? 47.892 -10.242 -14.749 1.00 50.12 99 ALA A O 1
ATOM 723 N N . GLN A 1 100 ? 48.592 -11.807 -13.323 1.00 51.44 100 GLN A N 1
ATOM 724 C CA . GLN A 1 100 ? 49.554 -10.942 -12.649 1.00 51.44 100 GLN A CA 1
ATOM 725 C C . GLN A 1 100 ? 50.574 -11.805 -11.898 1.00 51.44 100 GLN A C 1
ATOM 727 O O . GLN A 1 100 ? 50.520 -11.955 -10.680 1.00 51.44 100 GLN A O 1
ATOM 732 N N . ALA A 1 101 ? 51.519 -12.390 -12.633 1.00 37.16 101 ALA A N 1
ATOM 733 C CA . ALA A 1 101 ? 52.785 -12.826 -12.054 1.00 37.16 101 ALA A CA 1
ATOM 734 C C . ALA A 1 101 ? 53.840 -11.745 -12.359 1.00 37.16 101 ALA A C 1
ATOM 736 O O . ALA A 1 101 ? 54.239 -11.596 -13.514 1.00 37.16 101 ALA A O 1
ATOM 737 N N . PRO A 1 102 ? 54.265 -10.937 -11.371 1.00 46.31 102 PRO A N 1
ATOM 738 C CA . PRO A 1 102 ? 55.368 -10.002 -11.538 1.00 46.31 102 PRO A CA 1
ATOM 739 C C . PRO A 1 102 ? 56.696 -10.746 -11.371 1.00 46.31 102 PRO A C 1
ATOM 741 O O . PRO A 1 102 ? 57.082 -11.095 -10.256 1.00 46.31 102 PRO A O 1
ATOM 744 N N . GLY A 1 103 ? 57.411 -10.975 -12.471 1.00 43.50 103 GLY A N 1
ATOM 745 C CA . GLY A 1 103 ? 58.772 -11.493 -12.396 1.00 43.50 103 GLY A CA 1
ATOM 746 C C . GLY A 1 103 ? 59.352 -11.924 -13.732 1.00 43.50 103 GLY A C 1
ATOM 747 O O . GLY A 1 103 ? 59.306 -13.101 -14.044 1.00 43.50 103 GLY A O 1
ATOM 748 N N . GLU A 1 104 ? 59.961 -10.992 -14.466 1.00 37.31 104 GLU A N 1
ATOM 749 C CA . GLU A 1 104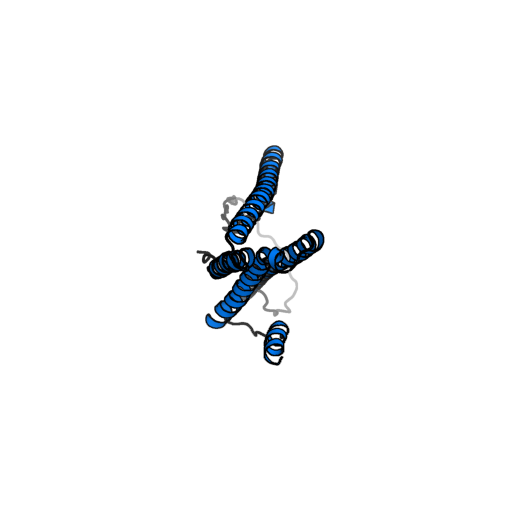 ? 61.267 -11.243 -15.088 1.00 37.31 104 GLU A CA 1
ATOM 750 C C . GLU A 1 104 ? 61.916 -9.915 -15.496 1.00 37.31 104 GLU A C 1
ATOM 752 O O . GLU A 1 104 ? 61.378 -9.128 -16.272 1.00 37.31 104 GLU A O 1
ATOM 757 N N . LEU A 1 105 ? 63.072 -9.650 -14.895 1.00 43.84 105 LEU A N 1
ATOM 758 C CA . LEU A 1 105 ? 63.960 -8.536 -15.183 1.00 43.84 105 LEU A CA 1
ATOM 759 C C . LEU A 1 105 ? 65.257 -9.150 -15.743 1.00 43.84 105 LEU A C 1
ATOM 761 O O . LEU A 1 105 ? 65.763 -10.097 -15.146 1.00 43.84 105 LEU A O 1
ATOM 765 N N . ILE A 1 106 ? 65.831 -8.500 -16.767 1.00 35.59 106 ILE A N 1
ATOM 766 C CA . ILE A 1 106 ? 67.234 -8.559 -17.255 1.00 35.59 106 ILE A CA 1
ATOM 767 C C . ILE A 1 106 ? 67.516 -9.483 -18.462 1.00 35.59 106 ILE A C 1
ATOM 769 O O . ILE A 1 106 ? 67.609 -10.696 -18.324 1.00 35.59 106 ILE A O 1
ATOM 773 N N . GLY A 1 107 ? 67.817 -8.869 -19.624 1.00 32.22 107 GLY A N 1
ATOM 774 C CA . GLY A 1 107 ? 68.453 -9.560 -20.758 1.00 32.22 107 GLY A CA 1
ATOM 775 C C . GLY A 1 107 ? 68.628 -8.793 -22.089 1.00 32.22 107 GLY A C 1
ATOM 776 O O . GLY A 1 107 ? 68.133 -9.276 -23.090 1.00 32.22 107 GLY A O 1
ATOM 777 N N . GLY A 1 108 ? 69.353 -7.657 -22.109 1.00 30.67 108 GLY A N 1
ATOM 778 C CA . GLY A 1 108 ? 70.228 -7.186 -23.223 1.00 30.67 108 GLY A CA 1
ATOM 779 C C . GLY A 1 108 ? 69.648 -6.684 -24.580 1.00 30.67 108 GLY A C 1
ATOM 780 O O . GLY A 1 108 ? 68.651 -7.210 -25.055 1.00 30.67 108 GLY A O 1
ATOM 781 N N . PRO A 1 109 ? 70.288 -5.697 -25.262 1.00 48.75 109 PRO A N 1
ATOM 782 C CA . PRO A 1 109 ? 69.877 -5.214 -26.590 1.00 48.75 109 PRO A CA 1
ATOM 783 C C . PRO A 1 109 ? 70.700 -5.815 -27.754 1.00 48.75 109 PRO A C 1
ATOM 785 O O . PRO A 1 109 ? 71.927 -5.793 -27.723 1.00 48.75 109 PRO A O 1
ATOM 788 N N . SER A 1 110 ? 70.023 -6.322 -28.788 1.00 41.31 110 SER A N 1
ATOM 789 C CA . SER A 1 110 ? 70.462 -6.563 -30.189 1.00 41.31 110 SER A CA 1
ATOM 790 C C . SER A 1 110 ? 69.315 -7.322 -30.882 1.00 41.31 110 SER A C 1
ATOM 792 O O . SER A 1 110 ? 68.575 -8.024 -30.208 1.00 41.31 110 SER A O 1
ATOM 794 N N . GLU A 1 111 ? 69.013 -7.279 -32.171 1.00 37.81 111 GLU A N 1
ATOM 795 C CA . GLU A 1 111 ? 69.423 -6.532 -33.353 1.00 37.81 111 GLU A CA 1
ATOM 796 C C . GLU A 1 111 ? 68.252 -6.693 -34.346 1.00 37.81 111 GLU A C 1
ATOM 798 O O . GLU A 1 111 ? 67.444 -7.618 -34.255 1.00 37.81 111 GLU A O 1
ATOM 803 N N . GLN A 1 112 ? 68.143 -5.763 -35.280 1.00 46.66 112 GLN A N 1
ATOM 804 C CA . GLN A 1 112 ? 67.082 -5.661 -36.269 1.00 46.66 112 GLN A CA 1
ATOM 805 C C . GLN A 1 112 ? 67.424 -6.480 -37.524 1.00 46.66 112 GLN A C 1
ATOM 807 O O . GLN A 1 112 ? 68.441 -6.187 -38.142 1.00 46.66 112 GLN A O 1
ATOM 812 N N . ALA A 1 113 ? 66.575 -7.438 -37.930 1.00 36.28 113 ALA A N 1
ATOM 813 C CA . ALA A 1 113 ? 66.489 -7.932 -39.317 1.00 36.28 113 ALA A CA 1
ATOM 814 C C . ALA A 1 113 ? 65.232 -8.803 -39.574 1.00 36.28 113 ALA A C 1
ATOM 816 O O . ALA A 1 113 ? 65.119 -9.924 -39.088 1.00 36.28 113 ALA A O 1
ATOM 817 N N . ASP A 1 114 ? 64.302 -8.232 -40.342 1.00 43.66 114 ASP A N 1
ATOM 818 C CA . ASP A 1 114 ? 63.427 -8.801 -41.381 1.00 43.66 114 ASP A CA 1
ATOM 819 C C . ASP A 1 114 ? 63.021 -10.292 -41.383 1.00 43.66 114 ASP A C 1
ATOM 821 O O . ASP A 1 114 ? 63.800 -11.183 -41.719 1.00 43.66 114 ASP A O 1
ATOM 825 N N . ALA A 1 115 ? 61.706 -10.527 -41.270 1.00 44.97 115 ALA A N 1
ATOM 826 C CA . ALA A 1 115 ? 61.017 -11.576 -42.028 1.00 44.97 115 ALA A CA 1
ATOM 827 C C . ALA A 1 115 ? 59.604 -11.100 -42.455 1.00 44.97 115 ALA A C 1
ATOM 829 O O . ALA A 1 115 ? 58.863 -10.568 -41.626 1.00 44.97 115 ALA A O 1
ATOM 830 N N . PRO A 1 116 ? 59.205 -11.265 -43.732 1.00 43.97 116 PRO A N 1
ATOM 831 C CA . PRO A 1 116 ? 57.911 -10.812 -44.238 1.00 43.97 116 PRO A CA 1
ATOM 832 C C . PRO A 1 116 ? 56.765 -11.726 -43.778 1.00 43.97 116 PRO A C 1
ATOM 834 O O . PRO A 1 116 ? 56.763 -12.928 -44.042 1.00 43.97 116 PRO A O 1
ATOM 837 N N . HIS A 1 117 ? 55.751 -11.148 -43.133 1.00 45.91 117 HIS A N 1
ATOM 838 C CA . HIS A 1 117 ? 54.498 -11.844 -42.839 1.00 45.91 117 HIS A CA 1
ATOM 839 C C . HIS A 1 117 ? 53.644 -11.978 -44.118 1.00 45.91 117 HIS A C 1
ATOM 841 O O . HIS A 1 117 ? 53.407 -10.969 -44.787 1.00 45.91 117 HIS A O 1
ATOM 847 N N . PRO A 1 118 ? 53.157 -13.183 -44.480 1.00 47.28 118 PRO A N 1
ATOM 848 C CA . PRO A 1 118 ? 52.265 -13.352 -45.622 1.00 47.28 118 PRO A CA 1
ATOM 849 C C . PRO A 1 118 ? 50.881 -12.743 -45.357 1.00 47.28 118 PRO A C 1
ATOM 851 O O . PRO A 1 118 ? 50.339 -12.813 -44.254 1.00 47.28 118 PRO A O 1
ATOM 854 N N . ALA A 1 119 ? 50.313 -12.155 -46.408 1.00 46.06 119 ALA A N 1
ATOM 855 C CA . ALA A 1 119 ? 48.970 -11.600 -46.433 1.00 46.06 119 ALA A CA 1
ATOM 856 C C . ALA A 1 119 ? 47.886 -12.681 -46.602 1.00 46.06 119 ALA A C 1
ATOM 858 O O . ALA A 1 119 ? 48.130 -13.746 -47.165 1.00 46.06 119 ALA A O 1
ATOM 859 N N . SER A 1 120 ? 46.666 -12.282 -46.233 1.00 41.72 120 SER A N 1
ATOM 860 C CA . SER A 1 120 ? 45.344 -12.892 -46.453 1.00 41.72 120 SER A CA 1
ATOM 861 C C . SER A 1 120 ? 44.854 -13.915 -45.420 1.00 41.72 120 SER A C 1
ATOM 863 O O . SER A 1 120 ? 45.320 -15.041 -45.302 1.00 41.72 120 SER A O 1
ATOM 865 N N . GLY A 1 121 ? 43.840 -13.462 -44.690 1.00 37.25 121 GLY A N 1
ATOM 866 C CA . GLY A 1 121 ? 42.998 -14.217 -43.780 1.00 37.25 121 GLY A CA 1
ATOM 867 C C . GLY A 1 121 ? 41.924 -13.255 -43.300 1.00 37.25 121 GLY A C 1
ATOM 868 O O . GLY A 1 121 ? 42.127 -12.537 -42.322 1.00 37.25 121 GLY A O 1
ATOM 869 N N . GLU A 1 122 ? 40.844 -13.146 -44.075 1.00 37.03 122 GLU A N 1
ATOM 870 C CA . GLU A 1 122 ? 39.605 -12.489 -43.668 1.00 37.03 122 GLU A CA 1
ATOM 871 C C . GLU A 1 122 ? 39.296 -12.828 -42.213 1.00 37.03 122 GLU A C 1
ATOM 873 O O . GLU A 1 122 ? 39.212 -13.996 -41.840 1.00 37.03 122 GLU A O 1
ATOM 878 N N . ARG A 1 123 ? 39.125 -11.801 -41.380 1.00 39.44 123 ARG A N 1
ATOM 879 C CA . ARG A 1 123 ? 38.441 -11.988 -40.106 1.00 39.44 123 ARG A CA 1
ATOM 880 C C . ARG A 1 123 ? 36.971 -12.200 -40.461 1.00 39.44 123 ARG A C 1
ATOM 882 O O . ARG A 1 123 ? 36.369 -11.251 -40.971 1.00 39.44 123 ARG A O 1
ATOM 889 N N . PRO A 1 124 ? 36.363 -13.373 -40.227 1.00 40.72 124 PRO A N 1
ATOM 890 C CA . PRO A 1 124 ? 34.918 -13.418 -40.168 1.00 40.72 124 PRO A CA 1
ATOM 891 C C . PRO A 1 124 ? 34.505 -12.530 -38.989 1.00 40.72 124 PRO A C 1
ATOM 893 O O . PRO A 1 124 ? 34.737 -12.863 -37.829 1.00 40.72 124 PRO A O 1
ATOM 896 N N . ASN A 1 125 ? 33.933 -11.363 -39.297 1.00 48.78 125 ASN A N 1
ATOM 897 C CA . ASN A 1 125 ? 33.051 -10.656 -38.375 1.00 48.78 125 ASN A CA 1
ATOM 898 C C . ASN A 1 125 ? 31.865 -11.592 -38.136 1.00 48.78 125 ASN A C 1
ATOM 900 O O . ASN A 1 125 ? 30.928 -11.637 -38.927 1.00 48.78 125 ASN A O 1
ATOM 904 N N . GLY A 1 126 ? 31.990 -12.425 -37.115 1.00 43.66 126 GLY A N 1
ATOM 905 C CA . GLY A 1 126 ? 31.084 -13.527 -36.844 1.00 43.66 126 GLY A CA 1
ATOM 906 C C . GLY A 1 126 ? 31.180 -13.939 -35.389 1.00 43.66 126 GLY A C 1
ATOM 907 O O . GLY A 1 126 ? 31.290 -15.117 -35.086 1.00 43.66 126 GLY A O 1
ATOM 908 N N . GLU A 1 127 ? 31.158 -12.955 -34.498 1.00 43.16 127 GLU A N 1
ATOM 909 C CA . GLU A 1 127 ? 30.772 -13.167 -33.110 1.00 43.16 127 GLU A CA 1
ATOM 910 C C . GLU A 1 127 ? 29.595 -12.237 -32.827 1.00 43.16 127 GLU A C 1
ATOM 912 O O . GLU A 1 127 ? 29.662 -11.326 -32.008 1.00 43.16 127 GLU A O 1
ATOM 917 N N . ASP A 1 128 ? 28.471 -12.526 -33.492 1.00 44.41 128 ASP A N 1
ATOM 918 C CA . ASP A 1 128 ? 27.144 -12.325 -32.905 1.00 44.41 128 ASP A CA 1
ATOM 919 C C . ASP A 1 128 ? 27.010 -13.317 -31.737 1.00 44.41 128 ASP A C 1
ATOM 921 O O . ASP A 1 128 ? 26.189 -14.237 -31.727 1.00 44.41 128 ASP A O 1
ATOM 925 N N . GLY A 1 129 ? 27.896 -13.181 -30.750 1.00 41.62 129 GLY A N 1
ATOM 926 C CA . GLY A 1 129 ? 27.683 -13.743 -29.441 1.00 41.62 129 GLY A CA 1
ATOM 927 C C . GLY A 1 129 ? 26.507 -12.971 -28.896 1.00 41.62 129 GLY A C 1
ATOM 928 O O . GLY A 1 129 ? 26.691 -11.858 -28.424 1.00 41.62 129 GLY A O 1
ATOM 929 N N . ALA A 1 130 ? 25.309 -13.540 -29.030 1.00 48.34 130 ALA A N 1
ATOM 930 C CA . ALA A 1 130 ? 24.144 -13.152 -28.261 1.00 48.34 130 ALA A CA 1
ATOM 931 C C . ALA A 1 130 ? 24.517 -13.315 -26.784 1.00 48.34 130 ALA A C 1
ATOM 933 O O . ALA A 1 130 ? 24.290 -14.345 -26.149 1.00 48.34 130 ALA A O 1
ATOM 934 N N . ASP A 1 131 ? 25.175 -12.293 -26.262 1.00 49.34 131 ASP A N 1
ATOM 935 C CA . ASP A 1 131 ? 25.421 -12.060 -24.872 1.00 49.34 131 ASP A CA 1
ATOM 936 C C . ASP A 1 131 ? 24.042 -11.971 -24.234 1.00 49.34 131 ASP A C 1
ATOM 938 O O . ASP A 1 131 ? 23.342 -10.966 -24.319 1.00 49.34 131 ASP A O 1
ATOM 942 N N . GLY A 1 132 ? 23.626 -13.074 -23.608 1.00 51.75 132 GLY A N 1
ATOM 943 C CA . GLY A 1 132 ? 22.374 -13.216 -22.865 1.00 51.75 132 GLY A CA 1
ATOM 944 C C . GLY A 1 132 ? 22.277 -12.297 -21.641 1.00 51.75 132 GLY A C 1
ATOM 945 O O . GLY A 1 132 ? 21.601 -12.625 -20.669 1.00 51.75 132 GLY A O 1
ATOM 946 N N . LYS A 1 133 ? 22.964 -11.150 -21.650 1.00 60.22 133 LYS A N 1
ATOM 947 C CA . LYS A 1 133 ? 22.801 -10.099 -20.662 1.00 60.22 133 LYS A CA 1
ATOM 948 C C . LYS A 1 133 ? 21.403 -9.503 -20.842 1.00 60.22 133 LYS A C 1
ATOM 950 O O . LYS A 1 133 ? 21.048 -9.098 -21.951 1.00 60.22 133 LYS A O 1
ATOM 955 N N . PRO A 1 134 ? 20.595 -9.419 -19.771 1.00 54.44 134 PRO A N 1
ATOM 956 C CA . PRO A 1 134 ? 19.282 -8.802 -19.856 1.00 54.44 134 PRO A CA 1
ATOM 957 C C . PRO A 1 134 ? 19.447 -7.368 -20.365 1.00 54.44 134 PRO A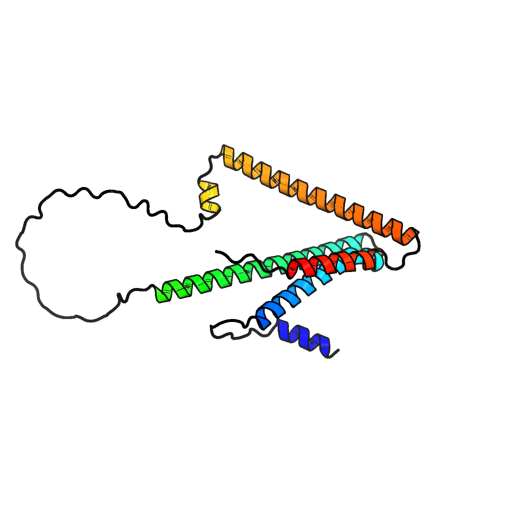 C 1
ATOM 959 O O . PRO A 1 134 ? 20.173 -6.570 -19.764 1.00 54.44 134 PRO A O 1
ATOM 962 N N . GLN A 1 135 ? 18.805 -7.045 -21.491 1.00 69.38 135 GLN A N 1
ATOM 963 C CA . GLN A 1 135 ? 18.878 -5.699 -22.044 1.00 69.38 135 GLN A CA 1
ATOM 964 C C . GLN A 1 135 ? 18.354 -4.703 -21.008 1.00 69.38 135 GLN A C 1
ATOM 966 O O . GLN A 1 135 ? 17.220 -4.797 -20.536 1.00 69.38 135 GLN A O 1
ATOM 971 N N . SER A 1 136 ? 19.208 -3.750 -20.632 1.00 83.62 136 SER A N 1
ATOM 972 C CA . SER A 1 136 ? 18.827 -2.679 -19.716 1.00 83.62 136 SER A CA 1
ATOM 973 C C . SER A 1 136 ? 17.656 -1.898 -20.308 1.00 83.62 136 SER A C 1
ATOM 975 O O . SER A 1 136 ? 17.672 -1.554 -21.491 1.00 83.62 136 SER A O 1
ATOM 977 N N . PHE A 1 137 ? 16.663 -1.562 -19.481 1.00 86.38 137 PHE A N 1
ATOM 978 C CA . PHE A 1 137 ? 15.502 -0.769 -19.896 1.00 86.38 137 PHE A CA 1
ATOM 979 C C . PHE A 1 137 ? 15.908 0.511 -20.641 1.00 86.38 137 PHE A C 1
ATOM 981 O O . PHE A 1 137 ? 15.251 0.894 -21.602 1.00 86.38 137 PHE A O 1
ATOM 988 N N . SER A 1 138 ? 17.024 1.140 -20.258 1.00 86.62 138 SER A N 1
ATOM 989 C CA . SER A 1 138 ? 17.550 2.324 -20.944 1.00 86.62 138 SER A CA 1
ATOM 990 C C . SER A 1 138 ? 17.973 2.034 -22.389 1.00 86.62 138 SER A C 1
ATOM 992 O O . SER A 1 138 ? 17.706 2.849 -23.266 1.00 86.62 138 SER A O 1
ATOM 994 N N . GLN A 1 139 ? 18.597 0.879 -22.649 1.00 86.94 139 GLN A N 1
ATOM 995 C CA . GLN A 1 139 ? 18.999 0.457 -23.998 1.00 86.94 139 GLN A CA 1
ATOM 996 C C . GLN A 1 139 ? 17.774 0.167 -24.864 1.00 86.94 139 GLN A C 1
ATOM 998 O O . GLN A 1 139 ? 17.680 0.664 -25.982 1.00 86.94 139 GLN A O 1
ATOM 1003 N N . PHE A 1 140 ? 16.788 -0.540 -24.307 1.00 88.81 140 PHE A N 1
ATOM 1004 C CA . PHE A 1 140 ? 15.489 -0.724 -24.952 1.00 88.81 140 PHE A CA 1
ATOM 1005 C C . PHE A 1 140 ? 14.800 0.619 -25.246 1.00 88.81 140 PHE A C 1
ATOM 1007 O O . PHE A 1 140 ? 14.337 0.861 -26.353 1.00 88.81 140 PHE A O 1
ATOM 1014 N N . TRP A 1 141 ? 14.760 1.540 -24.282 1.00 92.12 141 TRP A N 1
ATOM 1015 C CA . TRP A 1 141 ? 14.095 2.830 -24.463 1.00 92.12 141 TRP A CA 1
ATOM 1016 C C . TRP A 1 141 ? 14.757 3.679 -25.556 1.00 92.12 141 TRP A C 1
ATOM 1018 O O . TRP A 1 141 ? 14.074 4.342 -26.341 1.00 92.12 141 TRP A O 1
ATOM 1028 N N . ILE A 1 142 ? 16.090 3.638 -25.634 1.00 91.81 142 ILE A N 1
ATOM 1029 C CA . ILE A 1 142 ? 16.870 4.362 -26.641 1.00 91.81 142 ILE A CA 1
ATOM 1030 C C . ILE A 1 142 ? 16.834 3.649 -28.006 1.00 91.81 142 ILE A C 1
ATOM 1032 O O . ILE A 1 142 ? 16.913 4.326 -29.028 1.00 91.81 142 ILE A O 1
ATOM 1036 N N . SER A 1 143 ? 16.621 2.334 -28.079 1.00 91.56 143 SER A N 1
ATOM 1037 C CA . SER A 1 143 ? 16.473 1.641 -29.370 1.00 91.56 143 SER A CA 1
ATOM 1038 C C . SER A 1 143 ? 15.144 1.951 -30.078 1.00 91.56 143 SER A C 1
ATOM 1040 O O . SER A 1 143 ? 15.042 1.816 -31.296 1.00 91.56 143 SER A O 1
ATOM 1042 N N . LEU A 1 144 ? 14.132 2.432 -29.347 1.00 94.06 144 LEU A N 1
ATOM 1043 C CA . LEU A 1 144 ? 12.838 2.824 -29.911 1.00 94.06 144 LEU A CA 1
ATOM 1044 C C . LEU A 1 144 ? 12.909 4.108 -30.752 1.00 94.06 144 LEU A C 1
ATOM 1046 O O . LEU A 1 144 ? 13.607 5.066 -30.407 1.00 94.06 144 LEU A O 1
ATOM 1050 N N . SER A 1 145 ? 12.079 4.173 -31.800 1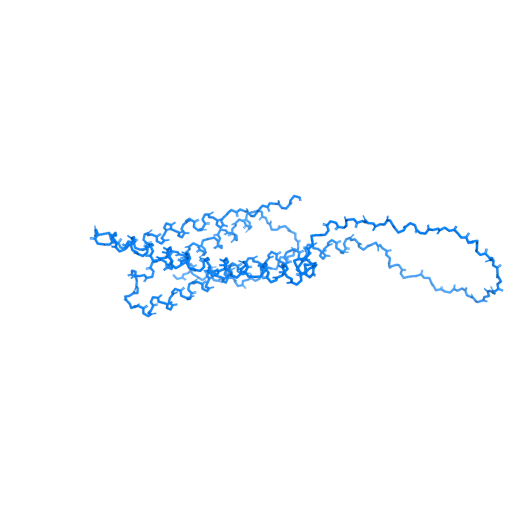.00 96.38 145 SER A N 1
ATOM 1051 C CA . SER A 1 145 ? 11.862 5.401 -32.576 1.00 96.38 145 SER A CA 1
ATOM 1052 C C . SER A 1 145 ? 11.246 6.522 -31.714 1.00 96.38 145 SER A C 1
ATOM 1054 O O . SER A 1 145 ? 10.536 6.226 -30.744 1.00 96.38 145 SER A O 1
ATOM 1056 N N . PRO A 1 146 ? 11.421 7.813 -32.067 1.00 95.81 146 PRO A N 1
ATOM 1057 C CA . PRO A 1 146 ? 10.803 8.918 -31.330 1.00 95.81 146 PRO A CA 1
ATOM 1058 C C . PRO A 1 146 ? 9.278 8.786 -31.199 1.00 95.81 146 PRO A C 1
ATOM 1060 O O . PRO A 1 146 ? 8.733 9.006 -30.118 1.00 95.81 146 PRO A O 1
ATOM 1063 N N . ALA A 1 147 ? 8.593 8.356 -32.265 1.00 93.50 147 ALA A N 1
ATOM 1064 C CA . ALA A 1 147 ? 7.146 8.145 -32.253 1.00 93.50 147 ALA A CA 1
ATOM 1065 C C . ALA A 1 147 ? 6.738 7.016 -31.292 1.00 93.50 147 ALA A C 1
ATOM 1067 O O . ALA A 1 147 ? 5.797 7.171 -30.515 1.00 93.50 147 ALA A O 1
ATOM 1068 N N . SER A 1 148 ? 7.486 5.907 -31.282 1.00 93.69 148 SER A N 1
ATOM 1069 C CA . SER A 1 148 ? 7.253 4.787 -30.362 1.00 93.69 148 SER A CA 1
ATOM 1070 C C . SER A 1 148 ? 7.459 5.190 -28.899 1.00 93.69 148 SER A C 1
ATOM 1072 O O . SER A 1 148 ? 6.678 4.782 -28.043 1.00 93.69 148 SER A O 1
ATOM 1074 N N . ARG A 1 149 ? 8.457 6.034 -28.602 1.00 95.69 149 ARG A N 1
ATOM 1075 C CA . ARG A 1 149 ? 8.684 6.562 -27.244 1.00 95.69 149 ARG A CA 1
ATOM 1076 C C . ARG A 1 149 ? 7.534 7.444 -26.775 1.00 95.69 149 ARG A C 1
ATOM 1078 O O . ARG A 1 149 ? 7.088 7.305 -25.641 1.00 95.69 149 ARG A O 1
ATOM 1085 N N . VAL A 1 150 ? 7.030 8.325 -27.640 1.00 94.12 150 VAL A N 1
ATOM 1086 C CA . VAL A 1 150 ? 5.873 9.176 -27.318 1.00 94.12 150 VAL A CA 1
ATOM 1087 C C . VAL A 1 150 ? 4.628 8.323 -27.077 1.00 94.12 150 VAL A C 1
ATOM 1089 O O . VAL A 1 150 ? 3.938 8.528 -26.081 1.00 94.12 150 VAL A O 1
ATOM 1092 N N . ALA A 1 151 ? 4.370 7.330 -27.932 1.00 93.69 151 ALA A N 1
ATOM 1093 C CA . ALA A 1 151 ? 3.221 6.440 -27.786 1.00 93.69 151 ALA A CA 1
ATOM 1094 C C . ALA A 1 151 ? 3.281 5.615 -26.488 1.00 93.69 151 ALA A C 1
ATOM 1096 O O . ALA A 1 151 ? 2.317 5.596 -25.722 1.00 93.69 151 ALA A O 1
ATOM 1097 N N . LEU A 1 152 ? 4.420 4.975 -26.201 1.00 91.62 152 LEU A N 1
ATOM 1098 C CA . LEU A 1 152 ? 4.597 4.178 -24.984 1.00 91.62 152 LEU A CA 1
ATOM 1099 C C . LEU A 1 152 ? 4.616 5.040 -23.721 1.00 91.62 152 LEU A C 1
ATOM 1101 O O . LEU A 1 152 ? 4.018 4.659 -22.719 1.00 91.62 152 LEU A O 1
ATOM 1105 N N . GLY A 1 153 ? 5.252 6.212 -23.773 1.00 92.19 153 GLY A N 1
ATOM 1106 C CA . GLY A 1 153 ? 5.242 7.173 -22.674 1.00 92.19 153 GLY A CA 1
ATOM 1107 C C . GLY A 1 153 ? 3.824 7.640 -22.359 1.00 92.19 153 GLY A C 1
ATOM 1108 O O . GLY A 1 153 ? 3.398 7.576 -21.210 1.00 92.19 153 GLY A O 1
ATOM 1109 N N . GLY A 1 154 ? 3.057 8.012 -23.388 1.00 92.50 154 GLY A N 1
ATOM 1110 C CA . GLY A 1 154 ? 1.653 8.393 -23.247 1.00 92.50 154 GLY A CA 1
ATOM 1111 C C . GLY A 1 154 ? 0.790 7.273 -22.662 1.00 92.50 154 GLY A C 1
ATOM 1112 O O . GLY A 1 154 ? 0.009 7.523 -21.744 1.00 92.50 154 GLY A O 1
ATOM 1113 N N . LEU A 1 155 ? 0.969 6.031 -23.126 1.00 93.06 155 LEU A N 1
ATOM 1114 C CA . LEU A 1 155 ? 0.262 4.869 -22.582 1.00 93.06 155 LEU A CA 1
ATOM 1115 C C . LEU A 1 155 ? 0.614 4.623 -21.109 1.00 93.06 155 LEU A C 1
ATOM 1117 O O . LEU A 1 155 ? -0.284 4.414 -20.295 1.00 93.06 155 LEU A O 1
ATOM 1121 N N . ALA A 1 156 ? 1.898 4.687 -20.751 1.00 89.38 156 ALA A N 1
ATOM 1122 C CA . ALA A 1 156 ? 2.349 4.524 -19.372 1.00 89.38 156 ALA A CA 1
ATOM 1123 C C . ALA A 1 156 ? 1.778 5.620 -18.458 1.00 89.38 156 ALA A C 1
ATOM 1125 O O . ALA A 1 156 ? 1.293 5.327 -17.365 1.00 89.38 156 ALA A O 1
ATOM 1126 N N . THR A 1 157 ? 1.760 6.875 -18.918 1.00 92.31 157 THR A N 1
ATOM 1127 C CA . THR A 1 157 ? 1.132 7.984 -18.189 1.00 92.31 157 THR A CA 1
ATOM 1128 C C . THR A 1 157 ? -0.370 7.768 -18.021 1.00 92.31 157 THR A C 1
ATOM 1130 O O . THR A 1 157 ? -0.882 7.905 -16.910 1.00 92.31 157 THR A O 1
ATOM 1133 N N . ALA A 1 158 ? -1.080 7.387 -19.085 1.00 90.44 158 ALA A N 1
ATOM 1134 C CA . ALA A 1 158 ? -2.515 7.127 -19.030 1.00 90.44 158 ALA A CA 1
ATOM 1135 C C . ALA A 1 158 ? -2.849 5.971 -18.075 1.00 90.44 158 ALA A C 1
ATOM 1137 O O . ALA A 1 158 ? -3.768 6.091 -17.265 1.00 90.44 158 ALA A O 1
ATOM 1138 N N . ALA A 1 159 ? -2.071 4.887 -18.109 1.00 91.06 159 ALA A N 1
ATOM 1139 C CA . ALA A 1 159 ? -2.207 3.771 -17.178 1.00 91.06 159 ALA A CA 1
ATOM 1140 C C . ALA A 1 159 ? -1.947 4.206 -15.726 1.00 91.06 159 ALA A C 1
ATOM 1142 O O . ALA A 1 159 ? -2.708 3.842 -14.830 1.00 91.06 159 ALA A O 1
ATOM 1143 N N . GLY A 1 160 ? -0.924 5.036 -15.493 1.00 91.31 160 GLY A N 1
ATOM 1144 C CA . GLY A 1 160 ? -0.630 5.603 -14.176 1.00 91.31 160 GLY A CA 1
ATOM 1145 C C . GLY A 1 160 ? -1.786 6.443 -13.628 1.00 91.31 160 GLY A C 1
ATOM 1146 O O . GLY A 1 160 ? -2.250 6.205 -12.513 1.00 91.31 160 GLY A O 1
ATOM 1147 N N . ILE A 1 161 ? -2.312 7.372 -14.430 1.00 92.25 161 ILE A N 1
ATOM 1148 C CA . ILE A 1 161 ? -3.478 8.191 -14.061 1.00 92.25 161 ILE A CA 1
ATOM 1149 C C . ILE A 1 161 ? -4.699 7.300 -13.811 1.00 92.25 161 ILE A C 1
ATOM 1151 O O . ILE A 1 161 ? -5.377 7.453 -12.795 1.00 92.25 161 ILE A O 1
ATOM 1155 N N . GLY A 1 162 ? -4.959 6.341 -14.702 1.00 91.44 162 GLY A N 1
ATOM 1156 C CA . GLY A 1 162 ? -6.052 5.382 -14.562 1.00 91.44 162 GLY A CA 1
ATOM 1157 C C . GLY A 1 162 ? -5.969 4.593 -13.255 1.00 91.44 162 GLY A C 1
ATOM 1158 O O . GLY A 1 162 ? -6.979 4.439 -12.571 1.00 91.44 162 GLY A O 1
ATOM 1159 N N . SER A 1 163 ? -4.767 4.172 -12.859 1.00 87.25 163 SER A N 1
ATOM 1160 C CA . SER A 1 163 ? -4.526 3.466 -11.598 1.00 87.25 163 SER A CA 1
ATOM 1161 C C . SER A 1 163 ? -4.839 4.335 -10.376 1.00 87.25 163 SER A C 1
ATOM 1163 O O . SER A 1 163 ? -5.539 3.893 -9.465 1.00 87.25 163 SER A O 1
ATOM 1165 N N . ILE A 1 164 ? -4.419 5.606 -10.379 1.00 89.44 164 ILE A N 1
ATOM 1166 C CA . ILE A 1 164 ? -4.738 6.553 -9.295 1.00 89.44 164 ILE A CA 1
ATOM 1167 C C . ILE A 1 164 ? -6.254 6.750 -9.184 1.00 89.44 164 ILE A C 1
ATOM 1169 O O . ILE A 1 164 ? -6.814 6.690 -8.089 1.00 89.44 164 ILE A O 1
ATOM 1173 N N . LEU A 1 165 ? -6.942 6.951 -10.310 1.00 92.31 165 LEU A N 1
ATOM 1174 C CA . LEU A 1 165 ? -8.396 7.121 -10.322 1.00 92.31 165 LEU A CA 1
ATOM 1175 C C . LEU A 1 165 ? -9.118 5.863 -9.825 1.00 92.31 165 LEU A C 1
ATOM 1177 O O . LEU A 1 165 ? -10.046 5.965 -9.020 1.00 92.31 165 LEU A O 1
ATOM 1181 N N . ALA A 1 166 ? -8.669 4.682 -10.253 1.00 87.44 166 ALA A N 1
ATOM 1182 C CA . ALA A 1 166 ? -9.198 3.410 -9.780 1.00 87.44 166 ALA A CA 1
ATOM 1183 C C . ALA A 1 166 ? -9.002 3.248 -8.265 1.00 87.44 166 ALA A C 1
ATOM 1185 O O . ALA A 1 166 ? -9.941 2.852 -7.572 1.00 87.44 166 ALA A O 1
ATOM 1186 N N . ALA A 1 167 ? -7.833 3.626 -7.736 1.00 86.75 167 ALA A N 1
ATOM 1187 C CA . ALA A 1 167 ? -7.566 3.618 -6.302 1.00 86.75 167 ALA A CA 1
ATOM 1188 C C . ALA A 1 167 ? -8.536 4.536 -5.545 1.00 86.75 167 ALA A C 1
ATOM 1190 O O . ALA A 1 167 ? -9.162 4.089 -4.588 1.00 86.75 167 ALA A O 1
ATOM 1191 N N . VAL A 1 168 ? -8.754 5.771 -6.012 1.00 89.31 168 VAL A N 1
ATOM 1192 C CA . VAL A 1 168 ? -9.701 6.719 -5.389 1.00 89.31 168 VAL A CA 1
ATOM 1193 C C . VAL A 1 168 ? -11.135 6.178 -5.393 1.00 89.31 168 VAL A C 1
ATOM 1195 O O . VAL A 1 168 ? -11.849 6.285 -4.391 1.00 89.31 168 VAL A O 1
ATOM 1198 N N . VAL A 1 169 ? -11.578 5.586 -6.506 1.00 92.06 169 VAL A N 1
ATOM 1199 C CA . VAL A 1 169 ? -12.915 4.977 -6.613 1.00 92.06 169 VAL A CA 1
ATOM 1200 C C . VAL A 1 169 ? -13.050 3.792 -5.657 1.00 92.06 169 VAL A C 1
ATOM 1202 O O . VAL A 1 169 ? -14.042 3.710 -4.925 1.00 92.06 169 VAL A O 1
ATOM 1205 N N . GLY A 1 170 ? -12.050 2.909 -5.626 1.00 88.25 170 GLY A N 1
ATOM 1206 C CA . GLY A 1 170 ? -12.005 1.759 -4.726 1.00 88.25 170 GLY A CA 1
ATOM 1207 C C . GLY A 1 170 ? -12.027 2.183 -3.262 1.00 88.25 170 GLY A C 1
ATOM 1208 O O . GLY A 1 170 ? -12.843 1.691 -2.483 1.00 88.25 170 GLY A O 1
ATOM 1209 N N . GLU A 1 171 ? -11.217 3.174 -2.901 1.00 84.31 171 GLU A N 1
ATOM 1210 C CA . GLU A 1 171 ? -11.165 3.721 -1.553 1.00 84.31 171 GLU A CA 1
ATOM 1211 C C . GLU A 1 171 ? -12.539 4.264 -1.145 1.00 84.31 171 GLU A C 1
ATOM 1213 O O . GLU A 1 171 ? -13.105 3.863 -0.126 1.00 84.31 171 GLU A O 1
ATOM 1218 N N . ARG A 1 172 ? -13.158 5.098 -1.991 1.00 88.38 172 ARG A N 1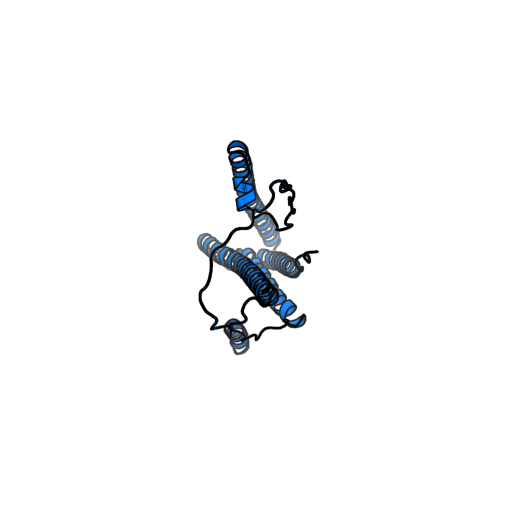
ATOM 1219 C CA . ARG A 1 172 ? -14.490 5.659 -1.729 1.00 88.38 172 ARG A CA 1
ATOM 1220 C C . ARG A 1 172 ? -15.560 4.576 -1.586 1.00 88.38 172 ARG A C 1
ATOM 1222 O O . ARG A 1 172 ? -16.481 4.733 -0.781 1.00 88.38 172 ARG A O 1
ATOM 1229 N N . TRP A 1 173 ? -15.455 3.484 -2.339 1.00 87.44 173 TRP A N 1
ATOM 1230 C CA . TRP A 1 173 ? -16.355 2.341 -2.213 1.00 87.44 173 TRP A CA 1
ATOM 1231 C C . TRP A 1 173 ? -16.186 1.615 -0.872 1.00 87.44 173 TRP A C 1
ATOM 1233 O O . TRP A 1 173 ? -17.192 1.381 -0.196 1.00 87.44 173 TRP A O 1
ATOM 1243 N N . ILE A 1 174 ? -14.945 1.349 -0.444 1.00 85.75 174 ILE A N 1
ATOM 1244 C CA . ILE A 1 174 ? -14.627 0.740 0.862 1.00 85.75 174 ILE A CA 1
ATOM 1245 C C . ILE A 1 174 ? -15.181 1.603 2.000 1.00 85.75 174 ILE A C 1
ATOM 1247 O O . ILE A 1 174 ? -15.839 1.093 2.906 1.00 85.75 174 ILE A O 1
ATOM 1251 N N . TYR A 1 175 ? -15.007 2.922 1.912 1.00 82.56 175 TYR A N 1
ATOM 1252 C CA . TYR A 1 175 ? -15.584 3.869 2.864 1.00 82.56 175 TYR A CA 1
ATOM 1253 C C . TYR A 1 175 ? -17.101 3.743 2.963 1.00 82.56 175 TYR A C 1
ATOM 1255 O O . TYR A 1 175 ? -17.641 3.535 4.045 1.00 82.56 175 TYR A O 1
ATOM 1263 N N . ARG A 1 176 ? -17.802 3.802 1.826 1.00 86.12 176 ARG A N 1
ATOM 1264 C CA . ARG A 1 176 ? -19.267 3.662 1.787 1.00 86.12 176 ARG A CA 1
ATOM 1265 C C . ARG A 1 176 ? -19.743 2.295 2.263 1.00 86.12 176 ARG A C 1
ATOM 1267 O O . ARG A 1 176 ? -20.885 2.158 2.694 1.00 86.12 176 ARG A O 1
ATOM 1274 N N . PHE A 1 177 ? -18.930 1.260 2.102 1.00 82.25 177 PHE A N 1
ATOM 1275 C CA . PHE A 1 177 ? -19.218 -0.059 2.644 1.00 82.25 177 PHE A CA 1
ATOM 1276 C C . PHE A 1 177 ? -19.115 -0.065 4.178 1.00 82.25 177 PHE A C 1
ATOM 1278 O O . PHE A 1 177 ? -20.025 -0.571 4.833 1.00 82.25 177 PHE A O 1
ATOM 1285 N N . GLY A 1 178 ? -18.077 0.563 4.740 1.00 84.19 178 GLY A N 1
ATOM 1286 C CA . GLY A 1 178 ? -17.911 0.753 6.183 1.00 84.19 178 GLY A CA 1
ATOM 1287 C C . GLY A 1 178 ? -19.051 1.555 6.815 1.00 84.19 178 GLY A C 1
ATOM 1288 O O . GLY A 1 178 ? -19.655 1.079 7.773 1.00 84.19 178 GLY A O 1
ATOM 1289 N N . GLU A 1 179 ? -19.423 2.697 6.225 1.00 87.50 179 GLU A N 1
ATOM 1290 C CA . GLU A 1 179 ? -20.546 3.530 6.702 1.00 87.50 179 GLU A CA 1
ATOM 1291 C C . GLU A 1 179 ? -21.859 2.736 6.738 1.00 87.50 179 GLU A C 1
ATOM 1293 O O . GLU A 1 179 ? -22.505 2.651 7.775 1.00 87.50 179 GLU A O 1
ATOM 1298 N N . ARG A 1 180 ? -22.194 2.016 5.655 1.00 87.50 180 ARG A N 1
ATOM 1299 C CA . ARG A 1 180 ? -23.396 1.158 5.601 1.00 87.50 180 ARG A CA 1
ATOM 1300 C C . ARG A 1 180 ? -23.422 0.082 6.685 1.00 87.50 180 ARG A C 1
ATOM 1302 O O . ARG A 1 180 ? -24.489 -0.414 7.040 1.00 87.50 180 ARG A O 1
ATOM 1309 N N . ARG A 1 181 ? -22.254 -0.355 7.150 1.00 84.50 181 ARG A N 1
ATOM 1310 C CA . ARG A 1 181 ? -22.115 -1.367 8.196 1.00 84.50 181 ARG A CA 1
ATOM 1311 C C . ARG A 1 181 ? -22.201 -0.728 9.587 1.00 84.50 181 ARG A C 1
ATOM 1313 O O . ARG A 1 181 ? -22.812 -1.324 10.471 1.00 84.50 181 ARG A O 1
ATOM 1320 N N . ALA A 1 182 ? -21.662 0.477 9.752 1.00 86.44 182 ALA A N 1
ATOM 1321 C CA . ALA A 1 182 ? -21.825 1.290 10.953 1.00 86.44 182 ALA A CA 1
ATOM 1322 C C . ALA A 1 182 ? -23.296 1.687 11.177 1.00 86.44 182 ALA A C 1
ATOM 1324 O O . ALA A 1 182 ? -23.792 1.523 12.287 1.00 86.44 182 ALA A O 1
ATOM 1325 N N . ASP A 1 183 ? -24.027 2.057 10.118 1.00 91.25 183 ASP A N 1
ATOM 1326 C CA . ASP A 1 183 ? -25.472 2.355 10.162 1.00 91.25 183 ASP A CA 1
ATOM 1327 C C . ASP A 1 183 ? -26.312 1.160 10.647 1.00 91.25 183 ASP A C 1
ATOM 1329 O O . ASP A 1 183 ? -27.385 1.321 11.221 1.00 91.25 183 ASP A O 1
ATOM 1333 N N . ARG A 1 184 ? -25.809 -0.067 10.451 1.00 90.69 184 ARG A N 1
ATOM 1334 C CA . ARG A 1 184 ? -26.410 -1.315 10.960 1.00 90.69 184 ARG A CA 1
ATOM 1335 C C . ARG A 1 184 ? -25.990 -1.638 12.401 1.00 90.69 184 ARG A C 1
ATOM 1337 O O . ARG A 1 184 ? -26.217 -2.753 12.863 1.00 90.69 184 ARG A O 1
ATOM 1344 N N . GLY A 1 185 ? -25.338 -0.703 13.089 1.00 89.50 185 GLY A N 1
ATOM 1345 C CA . GLY A 1 185 ? -24.894 -0.838 14.477 1.00 89.50 185 GLY A CA 1
ATOM 1346 C C . GLY A 1 185 ? -23.590 -1.616 14.667 1.00 89.50 185 GLY A C 1
ATOM 1347 O O . GLY A 1 185 ? -23.260 -1.989 15.792 1.00 89.50 185 GLY A O 1
ATOM 1348 N N . VAL A 1 186 ? -22.821 -1.894 13.607 1.00 87.12 186 VAL A N 1
ATOM 1349 C CA . VAL A 1 186 ? -21.540 -2.598 13.766 1.00 87.12 186 VAL A CA 1
ATOM 1350 C C . VAL A 1 186 ? -20.494 -1.655 14.348 1.00 87.12 186 VAL A C 1
ATOM 1352 O O . VAL A 1 186 ? -20.033 -0.728 13.687 1.00 87.12 186 VAL A O 1
ATOM 1355 N N . THR A 1 187 ? -20.049 -1.955 15.566 1.00 87.69 187 THR A N 1
ATOM 1356 C CA . THR A 1 187 ? -18.943 -1.243 16.213 1.00 87.69 187 THR A CA 1
ATOM 1357 C C . THR A 1 187 ? -17.635 -1.432 15.441 1.00 87.69 187 THR A C 1
ATOM 1359 O O . THR A 1 187 ? -17.325 -2.550 15.005 1.00 87.69 187 THR A O 1
ATOM 1362 N N . ALA A 1 188 ? -16.871 -0.346 15.281 1.00 84.38 188 ALA A N 1
ATOM 1363 C CA . ALA A 1 188 ? -15.563 -0.324 14.617 1.00 84.38 188 ALA A CA 1
ATOM 1364 C C . ALA A 1 188 ? -15.572 -0.982 13.218 1.00 84.38 188 ALA A C 1
ATOM 1366 O O . ALA A 1 188 ? -14.744 -1.842 12.896 1.00 84.38 188 ALA A O 1
ATOM 1367 N N . ALA A 1 189 ? -16.583 -0.653 12.407 1.00 86.75 189 ALA A N 1
ATOM 1368 C CA . ALA A 1 189 ? -16.808 -1.269 11.102 1.00 86.75 189 ALA A CA 1
ATOM 1369 C C . ALA A 1 189 ? -15.614 -1.090 10.149 1.00 86.75 189 ALA A C 1
ATOM 1371 O O . ALA A 1 189 ? -15.250 -2.028 9.425 1.00 86.75 189 ALA A O 1
ATOM 1372 N N . HIS A 1 190 ? -14.977 0.081 10.171 1.00 85.81 190 HIS A N 1
ATOM 1373 C CA . HIS A 1 190 ? -13.837 0.398 9.316 1.00 85.81 190 HIS A CA 1
ATOM 1374 C C . HIS A 1 190 ? -12.561 -0.260 9.833 1.00 85.81 190 HIS A C 1
ATOM 1376 O O . HIS A 1 190 ? -11.816 -0.817 9.034 1.00 85.81 190 HIS A O 1
ATOM 1382 N N . THR A 1 191 ? -12.366 -0.340 11.150 1.00 87.38 191 THR A N 1
ATOM 1383 C CA . THR A 1 191 ? -11.259 -1.086 11.773 1.00 87.38 191 THR A CA 1
ATOM 1384 C C . THR A 1 191 ? -11.320 -2.571 11.433 1.00 87.38 191 THR A C 1
ATOM 1386 O O . THR A 1 191 ? -10.325 -3.151 11.008 1.00 87.38 191 THR A O 1
ATOM 1389 N N . LYS A 1 192 ? -12.499 -3.197 11.551 1.00 88.88 192 LYS A N 1
ATOM 1390 C CA . LYS A 1 192 ? -12.691 -4.609 11.172 1.00 88.88 192 LYS A CA 1
ATOM 1391 C C . LYS A 1 192 ? -12.373 -4.838 9.695 1.00 88.88 192 LYS A C 1
ATOM 1393 O O . LYS A 1 192 ? -11.736 -5.827 9.351 1.00 88.88 192 LYS A O 1
ATOM 1398 N N . THR A 1 193 ? -12.787 -3.913 8.830 1.00 88.19 193 THR A N 1
ATOM 1399 C CA . THR A 1 193 ? -12.470 -3.959 7.395 1.00 88.19 193 THR A CA 1
ATOM 1400 C C . THR A 1 193 ? -10.967 -3.792 7.157 1.00 88.19 193 THR A C 1
ATOM 1402 O O . THR A 1 193 ? -10.375 -4.562 6.405 1.00 88.19 193 THR A O 1
ATOM 1405 N N . GLY A 1 194 ? -10.332 -2.851 7.857 1.00 87.19 194 GLY A N 1
ATOM 1406 C CA . GLY A 1 194 ? -8.892 -2.626 7.807 1.00 87.19 194 GLY A CA 1
ATOM 1407 C C . GLY A 1 194 ? -8.087 -3.847 8.239 1.00 87.19 194 GLY A C 1
ATOM 1408 O O . GLY A 1 194 ? -7.120 -4.183 7.568 1.00 87.19 194 GLY A O 1
ATOM 1409 N N . LEU A 1 195 ? -8.509 -4.567 9.281 1.00 91.56 195 LEU A N 1
ATOM 1410 C CA . LEU A 1 195 ? -7.850 -5.807 9.707 1.00 91.56 195 LEU A CA 1
ATOM 1411 C C . LEU A 1 195 ? -7.912 -6.904 8.639 1.00 91.56 195 LEU A C 1
ATOM 1413 O O . LEU A 1 195 ? -6.920 -7.593 8.426 1.00 91.56 195 LEU A O 1
ATOM 1417 N N . VAL A 1 196 ? -9.044 -7.048 7.943 1.00 92.69 196 VAL A N 1
ATOM 1418 C CA . VAL A 1 196 ? -9.176 -8.023 6.847 1.00 92.69 196 VAL A CA 1
ATOM 1419 C C . VAL A 1 196 ? -8.252 -7.660 5.687 1.00 92.69 196 VAL A C 1
ATOM 1421 O O . VAL A 1 196 ? -7.495 -8.509 5.219 1.00 92.69 196 VAL A O 1
ATOM 1424 N N . ILE A 1 197 ? -8.279 -6.399 5.246 1.00 90.62 197 ILE A N 1
ATOM 1425 C CA . ILE A 1 197 ? -7.444 -5.937 4.130 1.00 90.62 197 ILE A CA 1
ATOM 1426 C C . ILE A 1 197 ? -5.961 -6.021 4.507 1.00 90.62 197 ILE A C 1
ATOM 1428 O O . ILE A 1 197 ? -5.168 -6.559 3.745 1.00 90.62 197 ILE A O 1
ATOM 1432 N N . GLY A 1 198 ? -5.586 -5.557 5.700 1.00 88.56 198 GLY A N 1
ATOM 1433 C CA . GLY A 1 198 ? -4.212 -5.617 6.193 1.00 88.56 198 GLY A CA 1
ATOM 1434 C C . GLY A 1 198 ? -3.701 -7.048 6.353 1.00 88.56 198 GLY A C 1
ATOM 1435 O O . GLY A 1 198 ? -2.569 -7.334 5.969 1.00 88.56 198 GLY A O 1
ATOM 1436 N N . GLY A 1 199 ? -4.540 -7.964 6.843 1.00 92.31 199 GLY A N 1
ATOM 1437 C CA . GLY A 1 199 ? -4.216 -9.389 6.905 1.00 92.31 199 GLY A CA 1
ATOM 1438 C C . GLY A 1 199 ? -3.962 -9.984 5.521 1.00 92.31 199 GLY A C 1
ATOM 1439 O O . GLY A 1 199 ? -2.956 -10.659 5.322 1.00 92.31 199 GLY A O 1
ATOM 1440 N N . LEU A 1 200 ? -4.818 -9.676 4.541 1.00 94.06 200 LEU A N 1
ATOM 1441 C CA . LEU A 1 200 ? -4.624 -10.114 3.156 1.00 94.06 200 LEU A CA 1
ATOM 1442 C C . LEU A 1 200 ? -3.334 -9.541 2.551 1.00 94.06 200 LEU A C 1
ATOM 1444 O O . LEU A 1 200 ? -2.581 -10.275 1.915 1.00 94.06 200 LEU A O 1
ATOM 1448 N N . THR A 1 201 ? -3.043 -8.261 2.789 1.00 89.38 201 THR A N 1
ATOM 1449 C CA . THR A 1 201 ? -1.798 -7.623 2.340 1.00 89.38 201 THR A CA 1
ATOM 1450 C C . THR A 1 201 ? -0.566 -8.294 2.944 1.00 89.38 201 THR A C 1
ATOM 1452 O O . THR A 1 201 ? 0.401 -8.538 2.225 1.00 89.38 201 THR A O 1
ATOM 1455 N N . ALA A 1 202 ? -0.592 -8.632 4.238 1.00 87.56 202 ALA A N 1
ATOM 1456 C CA . ALA A 1 202 ? 0.504 -9.354 4.881 1.00 87.56 202 ALA A CA 1
ATOM 1457 C C . ALA A 1 202 ? 0.697 -10.748 4.266 1.00 87.56 202 ALA A C 1
ATOM 1459 O O . ALA A 1 202 ? 1.822 -11.132 3.958 1.00 87.56 202 ALA A O 1
ATOM 1460 N N . LEU A 1 203 ? -0.393 -11.487 4.029 1.00 91.75 203 LEU A N 1
ATOM 1461 C CA . LEU A 1 203 ? -0.334 -12.807 3.392 1.00 91.75 203 LEU A CA 1
ATOM 1462 C C . LEU A 1 203 ? 0.250 -12.743 1.977 1.00 91.75 203 LEU A C 1
ATOM 1464 O O . LEU A 1 203 ? 1.046 -13.601 1.611 1.00 91.75 203 LEU A O 1
ATOM 1468 N N . MET A 1 204 ? -0.097 -11.716 1.200 1.00 89.44 204 MET A N 1
ATOM 1469 C CA . MET A 1 204 ? 0.469 -11.520 -0.138 1.00 89.44 204 MET A CA 1
ATOM 1470 C C . MET A 1 204 ? 1.959 -11.168 -0.089 1.00 89.44 204 MET A C 1
ATOM 1472 O O . MET A 1 204 ? 2.730 -11.679 -0.893 1.00 89.44 204 MET A O 1
ATOM 1476 N N . ALA A 1 205 ? 2.389 -10.363 0.885 1.00 84.81 205 ALA A N 1
ATOM 1477 C CA . ALA A 1 205 ? 3.800 -10.012 1.072 1.00 84.81 205 ALA A CA 1
ATOM 1478 C C . ALA A 1 205 ? 4.675 -11.194 1.542 1.00 84.81 205 ALA A C 1
ATOM 1480 O O . ALA A 1 205 ? 5.898 -11.154 1.424 1.00 84.81 205 ALA A O 1
ATOM 1481 N N . LEU A 1 206 ? 4.067 -12.264 2.061 1.00 87.94 206 LEU A N 1
ATOM 1482 C CA . LEU A 1 206 ? 4.764 -13.506 2.407 1.00 87.94 206 LEU A CA 1
ATOM 1483 C C . LEU A 1 206 ? 5.088 -14.379 1.183 1.00 87.94 206 LEU A C 1
ATOM 1485 O O . LEU A 1 206 ? 5.903 -15.295 1.310 1.00 87.94 206 LEU A O 1
ATOM 1489 N N . ILE A 1 207 ? 4.485 -14.114 0.017 1.00 86.81 207 ILE A N 1
ATOM 1490 C CA . ILE A 1 207 ? 4.738 -14.886 -1.204 1.00 86.81 207 ILE A CA 1
ATOM 1491 C C . ILE A 1 207 ? 6.184 -14.632 -1.661 1.00 86.81 207 ILE A C 1
ATOM 1493 O O . ILE A 1 207 ? 6.563 -13.480 -1.895 1.00 86.81 207 ILE A O 1
ATOM 1497 N N . PRO A 1 208 ? 7.026 -15.676 -1.779 1.00 77.50 208 PRO A N 1
ATOM 1498 C CA . PRO A 1 208 ? 8.385 -15.502 -2.259 1.00 77.50 208 PRO A CA 1
ATOM 1499 C C . PRO A 1 208 ? 8.382 -15.044 -3.725 1.00 77.50 208 PRO A C 1
ATOM 1501 O O . PRO A 1 208 ? 7.536 -15.493 -4.502 1.00 77.50 208 PRO A O 1
ATOM 1504 N N . PRO A 1 209 ? 9.314 -14.159 -4.125 1.00 71.31 209 PRO A N 1
ATOM 1505 C CA . PRO A 1 209 ? 9.484 -13.828 -5.527 1.00 71.31 209 PRO A CA 1
ATOM 1506 C C . PRO A 1 209 ? 9.852 -15.102 -6.299 1.00 71.31 209 PRO A C 1
ATOM 1508 O O . PRO A 1 209 ? 10.488 -15.993 -5.725 1.00 71.31 209 PRO A O 1
ATOM 1511 N N . PRO A 1 210 ? 9.453 -15.200 -7.577 1.00 72.38 210 PRO A N 1
ATOM 1512 C CA . PRO A 1 210 ? 9.830 -16.330 -8.411 1.00 72.38 210 PRO A CA 1
ATOM 1513 C C . PRO A 1 210 ? 11.357 -16.464 -8.454 1.00 72.38 210 PRO A C 1
ATOM 1515 O O . PRO A 1 210 ? 12.070 -15.462 -8.517 1.00 72.38 210 PRO A O 1
ATOM 1518 N N . GLU A 1 211 ? 11.848 -17.701 -8.390 1.00 69.94 211 GLU A N 1
ATOM 1519 C CA . GLU A 1 211 ? 13.265 -17.988 -8.595 1.00 69.94 211 GLU A CA 1
ATOM 1520 C C . GLU A 1 211 ? 13.610 -17.731 -10.067 1.00 69.94 211 GLU A C 1
ATOM 1522 O O . GLU A 1 211 ? 12.932 -18.238 -10.967 1.00 69.94 211 GLU A O 1
ATOM 1527 N N . ASP A 1 212 ? 14.636 -16.909 -10.302 1.00 59.78 212 ASP A N 1
ATOM 1528 C CA . ASP A 1 212 ? 15.202 -16.693 -11.634 1.00 59.78 212 ASP A CA 1
ATOM 1529 C C . ASP A 1 212 ? 15.744 -18.060 -12.125 1.00 59.78 212 ASP A C 1
ATOM 1531 O O . ASP A 1 212 ? 16.646 -18.617 -11.494 1.00 59.78 212 ASP A O 1
ATOM 1535 N N . LYS A 1 213 ? 15.143 -18.633 -13.181 1.00 42.94 213 LYS A N 1
ATOM 1536 C CA . LYS A 1 213 ? 15.600 -19.877 -13.833 1.00 42.94 213 LYS A CA 1
ATOM 1537 C C . LYS A 1 213 ? 16.753 -19.618 -14.791 1.00 42.94 213 LYS A C 1
ATOM 1539 O O . LYS A 1 213 ? 16.693 -18.583 -15.491 1.00 42.94 213 LYS A O 1
#

=== Feature glossary ===
A reading guide for the features in this record.

Start from the sequence.

  · This is the polypeptide sequence — one letter per residue, N-terminus first. Length ranges from a few dozen residues for small domains to over a thousand for large multi-domain proteins.

Fold it, and you get atomic coordinates and the backbone conformation that goes with them.

  · Structure coordinates are given as an mmCIF _atom_site loop: one row per atom with element, residue name, chain id, sequence number, and x/y/z position in Å. Only the four main-chain atoms per residue are included here; side chains are omitted to keep the record compact.

  · Backbone dihedral angles. Every residue except chain termini has a φ (preceding-C → N → Cα → C) and a ψ (N → Cα → C → next-N). They are reported in degrees following the IUPAC sign convention. Secondary structure is essentially a statement about which (φ, ψ) basin each residue occupies.

  · The SS8 string is DSSP's per-residue secondary-structure call. α-helix (H) means an i→i+4 H-bond ladder; β-strand (E) means the residue participates in a β-sheet; 3₁₀ (G) and π (I) are tighter and wider helices; T/S are turns/bends; '-' is loop.

  · SS3 is a coarse helix/strand/coil call (letters a/b/c) made by the P-SEA algorithm from inter-Cα distances and dihedrals. It is less detailed than DSSP but needs only Cα positions.

Summarize the fold with a handful of shape descriptors and a per-residue structural alphabet.

  · Radius of gyration (Rg) is the root-mean-square distance of Cα atoms from their centroid — a single number for overall size and compactness. A globular domain of N residues has Rg ≈ 2.2·N^0.38 Å; an extended or disordered chain has a much larger Rg. The Cα contact count is the number of residue pairs whose Cα atoms are within 8 Å and are more than four positions apart in sequence — a standard proxy for tertiary packing density. The bounding box is the smallest axis-aligned box enclosing all Cα atoms.

  · The Foldseek 3Di string encodes local tertiary geometry as a 20-letter alphabet — one character per residue — derived from the relative positions of nearby Cα atoms. Unlike the amino-acid sequence, 3Di is a direct function of the 3D structure, so two proteins with the same fold have similar 3Di strings even at low sequence identity.

  · Solvent-accessible surface area (SASA) is the area in Å² traced out by the centre of a 1.4 Å probe sphere (a water molecule) rolled over the protein's van der Waals surface (Shrake–Rupley / Lee–Richards construction). Buried residues have near-zero SASA; fully exposed residues can exceed 200 Å². The total SASA scales roughly with the number of surface residues.

Ask how reliable the model is.

  · pLDDT (predicted Local Distance Difference Test) is AlphaFold's per-residue confidence score, ranging from 0 to 100. Values above 90 indicate high confidence (typically well-packed cores); 70–90 is confident; 50–70 low confidence; below 50 usually means the region is disordered or the prediction is unreliable there. AlphaFold stores pLDDT in the mmCIF B-factor column.

  · B-factor (Debye–Waller factor) reflects atomic displacement in the crystal lattice. It is an experimental observable (units Å²), not a prediction; low values mean the atom is pinned down, high values mean it moves or is heterogeneous across the crystal.

  · Predicted Aligned Error (PAE) is an AlphaFold confidence matrix: entry (i, j) is the expected error in the position of residue j, in ångströms, when the prediction is superimposed on the true structure at residue i. Low PAE within a block of residues means that block is internally rigid and well-predicted; high PAE between two blocks means their relative placement is uncertain even if each block individually is confident.

Place it in context: what it resembles, what it is annotated as, and how it looks.

  · Nearest PDB neighbors are the top structural matches found by Foldseek when searching this structure against the entire Protein Data Bank. Each hit reports a TM-score (0 to 1; >0.5 almost always implies the same fold) and an E-value. These are *structural* homologs — they may share no detectable sequence similarity.

  · Functional annotations link the protein to curated databases. InterPro entries identify conserved domains and families by matching the sequence against member-database signatures (Pfam, PROSITE, CDD, …). Gene Ontology (GO) terms describe molecular function, biological process, and cellular component in a controlled vocabulary. CATH places the structure in a hierarchical fold classification (Class/Architecture/Topology/Homologous-superfamily). The organism is the source species.

  · Three diagnostic plots accompany the record. The Cα contact map visualizes the tertiary structure as a 2D adjacency matrix (8 Å cutoff, sequence-local contacts suppressed). The Ramachandran plot shows the distribution of backbone (φ, ψ) torsions, with points in the α and β basins reflecting secondary structure content. The PAE plot shows AlphaFold's inter-residue confidence as a color matrix.

  · Six rendered views show the 3D structure from the faces of a cube — i.e. along ±x, ±y, ±z. Rendering representation is drawn randomly per protein from cartoon (secondary-structure ribbons), sticks (backbone bonds), or molecular surface; coloring is either N→C rainbow (blue at the N-terminus through red at the C-terminus) or one color per chain.